Protein AF-A0A8S3RAH0-F1 (afdb_monomer)

Secondary structure (DSSP, 8-state):
---SHHHHHHHH--S-HHHHHHHTT----HHHHHHHHHHHHHHHHHHHHHHSHHHHHHHHHHHHHHHHHHHHHHHHHGGGGSTTHHHH-------PPPPPPPPPP--------S-SS----EEEEEES-SSTTPPEEEEEEEETTEEEEEE---SSPPPHHHHHHH-EEEETTEEEES---PPP---

Foldseek 3Di:
DDDPVLPVCVPQPVDQPCVVCVVQVWFCFPVNVVVSVVVVVVVVVVVVVCPDPVNVVVVVVVVVVVVVVLVVCCVVVDLPRPVCSVVPDPDDDDDDDDDDDDDDDDPPPPPPPPCPDDQDKDKDWQWLDDDPPIDTQKIWIDGNPDIDIDGDQDPDHRPPVSCVRGVWHADPSDIDRNPDPDPDPDD

pLDDT: mean 72.41, std 18.21, range [28.84, 96.88]

Organism: Mytilus edulis (NCBI:txid6550)

Solvent-accessible surface area (backbone atoms only — not comparable to full-atom values): 11848 Å² total; per-residue (Å²): 141,82,81,68,72,79,63,58,54,68,75,81,43,103,51,60,75,54,52,52,28,52,76,64,76,38,58,48,44,73,66,50,49,54,51,49,55,53,49,50,52,52,50,51,52,50,50,58,51,57,69,34,68,68,46,47,48,51,50,51,53,54,51,50,55,48,50,53,52,51,51,53,49,24,68,75,60,36,74,85,59,35,89,66,39,86,77,72,63,88,67,94,73,88,77,82,80,78,82,82,78,83,82,75,84,83,76,81,65,84,70,80,73,83,60,91,67,82,83,70,68,53,68,54,75,41,44,25,46,92,53,97,84,43,45,60,38,30,48,33,40,37,40,95,90,50,74,47,69,48,78,41,90,62,97,65,79,60,37,71,70,30,24,68,51,60,34,44,44,80,56,96,97,40,80,43,67,69,86,69,84,70,83,79,82,79,129

Radius of gyration: 27.36 Å; Cα contacts (8 Å, |Δi|>4): 148; chains: 1; bounding box: 81×41×58 Å

Mean predicted aligned error: 18.35 Å

Nearest PDB structures (foldseek):
  5l80-assembly1_B  TM=9.427E-01  e=1.481E-02  Drosophila melanogaster
  5l80-assembly1_A  TM=9.527E-01  e=2.012E-02  Drosophila melanogaster
  5l7z-assembly1_A-2  TM=9.602E-01  e=2.734E-02  Drosophila melanogaster
  2l33-assembly1_A  TM=4.230E-01  e=1.993E+00  Homo sapiens

Structure (mmCIF, N/CA/C/O backbone):
data_AF-A0A8S3RAH0-F1
#
_entry.id   AF-A0A8S3RAH0-F1
#
loop_
_atom_site.group_PDB
_atom_site.id
_atom_site.type_symbol
_atom_site.label_atom_id
_atom_site.label_alt_id
_atom_site.label_comp_id
_atom_site.label_asym_id
_atom_site.label_entity_id
_atom_site.label_seq_id
_atom_site.pdbx_PDB_ins_code
_atom_site.Cartn_x
_atom_site.Cartn_y
_atom_site.Cartn_z
_atom_site.occupancy
_atom_site.B_iso_or_equiv
_atom_site.auth_seq_id
_atom_site.auth_comp_id
_atom_site.auth_asym_id
_atom_site.auth_atom_id
_atom_site.pdbx_PDB_model_num
ATOM 1 N N . MET A 1 1 ? -9.724 12.505 -1.156 1.00 35.22 1 MET A N 1
ATOM 2 C CA . MET A 1 1 ? -10.131 11.097 -0.955 1.00 35.22 1 MET A CA 1
ATOM 3 C C . MET A 1 1 ? -9.089 10.394 -0.092 1.00 35.22 1 MET A C 1
ATOM 5 O O . MET A 1 1 ? -7.996 10.126 -0.566 1.00 35.22 1 MET A O 1
ATOM 9 N N . GLN A 1 2 ? -9.365 10.219 1.202 1.00 33.53 2 GLN A N 1
ATOM 10 C CA . GLN A 1 2 ? -8.388 9.797 2.215 1.00 33.53 2 GLN A CA 1
ATOM 11 C C . GLN A 1 2 ? -8.519 8.300 2.571 1.00 33.53 2 GLN A C 1
ATOM 13 O O . GLN A 1 2 ? -9.551 7.865 3.063 1.00 33.53 2 GLN A O 1
ATOM 18 N N . PHE A 1 3 ? -7.427 7.551 2.377 1.00 31.59 3 PHE A N 1
ATOM 19 C CA . PHE A 1 3 ? -6.921 6.460 3.234 1.00 31.59 3 PHE A CA 1
ATOM 20 C C . PHE A 1 3 ? -7.861 5.321 3.701 1.00 31.59 3 PHE A C 1
ATOM 22 O O . PHE A 1 3 ? -7.767 4.900 4.856 1.00 31.59 3 PHE A O 1
ATOM 29 N N . ILE A 1 4 ? -8.692 4.736 2.832 1.00 36.66 4 ILE A N 1
ATOM 30 C CA . ILE A 1 4 ? -9.427 3.494 3.176 1.00 36.66 4 ILE A CA 1
ATOM 31 C C . ILE A 1 4 ? -8.525 2.240 3.081 1.00 36.66 4 ILE A C 1
ATOM 33 O O . ILE A 1 4 ? -8.671 1.314 3.879 1.00 36.66 4 ILE A O 1
ATOM 37 N N . ALA A 1 5 ? -7.505 2.242 2.214 1.00 34.19 5 ALA A N 1
ATOM 38 C CA . ALA A 1 5 ? -6.666 1.063 1.954 1.00 34.19 5 ALA A CA 1
ATOM 39 C C . ALA A 1 5 ? -5.865 0.554 3.176 1.00 34.19 5 ALA A C 1
ATOM 41 O O . ALA A 1 5 ? -5.695 -0.649 3.360 1.00 34.19 5 ALA A O 1
ATOM 42 N N . ALA A 1 6 ? -5.421 1.441 4.075 1.00 40.56 6 ALA A N 1
ATOM 43 C CA . ALA A 1 6 ? -4.515 1.063 5.167 1.00 40.56 6 ALA A CA 1
ATOM 44 C C . ALA A 1 6 ? -5.173 0.240 6.296 1.00 40.56 6 ALA A C 1
ATOM 46 O O . ALA A 1 6 ? -4.469 -0.313 7.142 1.00 40.56 6 ALA A O 1
ATOM 47 N N . ARG A 1 7 ? -6.512 0.178 6.363 1.00 35.19 7 ARG A N 1
ATOM 48 C CA . ARG A 1 7 ? -7.215 -0.551 7.433 1.00 35.19 7 ARG A CA 1
ATOM 49 C C . ARG A 1 7 ? -7.432 -2.031 7.105 1.00 35.19 7 ARG A C 1
ATOM 51 O O . ARG A 1 7 ? -7.532 -2.822 8.037 1.00 35.19 7 ARG A O 1
ATOM 58 N N . LEU A 1 8 ? -7.475 -2.398 5.822 1.00 39.25 8 LEU A N 1
ATOM 59 C CA . LEU A 1 8 ? -7.833 -3.751 5.380 1.00 39.25 8 LEU A CA 1
ATOM 60 C C . LEU A 1 8 ? -6.663 -4.743 5.439 1.00 39.25 8 LEU A C 1
ATOM 62 O O . LEU A 1 8 ? -6.874 -5.881 5.844 1.00 39.25 8 LEU A O 1
ATOM 66 N N . ALA A 1 9 ? -5.428 -4.299 5.178 1.00 41.50 9 ALA A N 1
ATOM 67 C CA . ALA A 1 9 ? -4.244 -5.166 5.261 1.00 41.50 9 ALA A CA 1
ATOM 68 C C . ALA A 1 9 ? -4.027 -5.781 6.664 1.00 41.50 9 ALA A C 1
ATOM 70 O O . ALA A 1 9 ? -3.435 -6.841 6.789 1.00 41.50 9 ALA A O 1
ATOM 71 N N . ASN A 1 10 ? -4.551 -5.145 7.721 1.00 45.34 10 ASN A N 1
ATOM 72 C CA . ASN A 1 10 ? -4.354 -5.55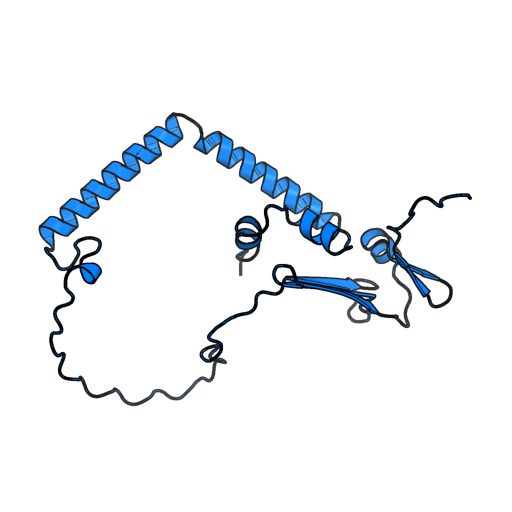9 9.115 1.00 45.34 10 ASN A CA 1
ATOM 73 C C . ASN A 1 10 ? -5.326 -6.640 9.625 1.00 45.34 10 ASN A C 1
ATOM 75 O O . ASN A 1 10 ? -5.164 -7.081 10.760 1.00 45.34 10 ASN A O 1
ATOM 79 N N . ILE A 1 11 ? -6.372 -7.008 8.873 1.00 44.53 11 ILE A N 1
ATOM 80 C CA . ILE A 1 11 ? -7.418 -7.913 9.394 1.00 44.53 11 ILE A CA 1
ATOM 81 C C . ILE A 1 11 ? -7.222 -9.364 8.930 1.00 44.53 11 ILE A C 1
ATOM 83 O O . ILE A 1 11 ? -7.551 -10.261 9.698 1.00 44.53 11 ILE A O 1
ATOM 87 N N . HIS A 1 12 ? -6.655 -9.609 7.743 1.00 42.19 12 HIS A N 1
ATOM 88 C CA . HIS A 1 12 ? -6.550 -10.970 7.184 1.00 42.19 12 HIS A CA 1
ATOM 89 C C . HIS A 1 12 ? -5.127 -11.495 6.976 1.00 42.19 12 HIS A C 1
ATOM 91 O O . HIS A 1 12 ? -4.938 -12.703 6.908 1.00 42.19 12 HIS A O 1
ATOM 97 N N . ILE A 1 13 ? -4.115 -10.629 6.943 1.00 44.59 13 ILE A N 1
ATOM 98 C CA . ILE A 1 13 ? -2.719 -11.044 6.810 1.00 44.59 13 ILE A CA 1
ATOM 99 C C . ILE A 1 13 ? -2.014 -10.487 8.042 1.00 44.59 13 ILE A C 1
ATOM 101 O O . ILE A 1 13 ? -1.986 -9.277 8.244 1.00 44.59 13 ILE A O 1
ATOM 105 N N . GLN A 1 14 ? -1.485 -11.341 8.917 1.00 51.78 14 GLN A N 1
ATOM 106 C CA . GLN A 1 14 ? -0.769 -10.937 10.140 1.00 51.78 14 GLN A CA 1
ATOM 107 C C . GLN A 1 14 ? 0.592 -10.265 9.841 1.00 51.78 14 GLN A C 1
ATOM 109 O O . GLN A 1 14 ? 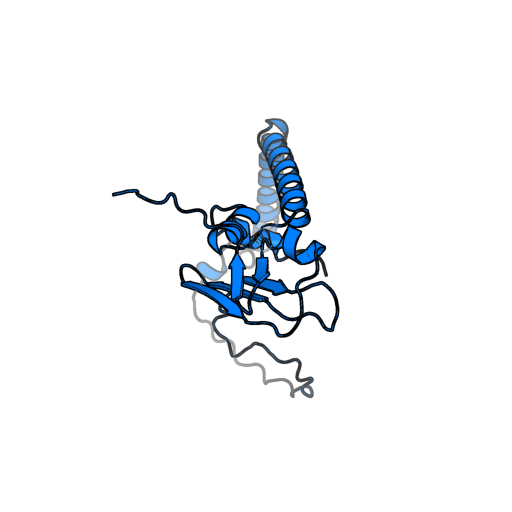1.554 -10.422 10.587 1.00 51.78 14 GLN A O 1
ATOM 114 N N . MET A 1 15 ? 0.699 -9.524 8.738 1.00 49.47 15 MET A N 1
ATOM 115 C CA . MET A 1 15 ? 1.921 -8.915 8.236 1.00 49.47 15 MET A CA 1
ATOM 116 C C . MET A 1 15 ? 1.744 -7.402 8.119 1.00 49.47 15 MET A C 1
ATOM 118 O O . MET A 1 15 ? 0.732 -6.892 7.642 1.00 49.47 15 MET A O 1
ATOM 122 N N . SER A 1 16 ? 2.772 -6.669 8.539 1.00 62.19 16 SER A N 1
ATOM 123 C CA . SER A 1 16 ? 2.909 -5.246 8.227 1.00 62.19 16 SER A CA 1
ATOM 124 C C . SER A 1 16 ? 3.077 -5.063 6.712 1.00 62.19 16 SER A C 1
ATOM 126 O O . SER A 1 16 ? 3.638 -5.935 6.053 1.00 62.19 16 SER A O 1
ATOM 128 N N . TYR A 1 17 ? 2.636 -3.930 6.157 1.00 62.12 17 TYR A N 1
ATOM 129 C CA . TYR A 1 17 ? 2.699 -3.626 4.715 1.00 62.12 17 TYR A CA 1
ATOM 130 C C . TYR A 1 17 ? 4.081 -3.906 4.066 1.00 62.12 17 TYR A C 1
ATOM 132 O O . TYR A 1 17 ? 4.107 -4.539 3.018 1.00 62.12 17 TYR A O 1
ATOM 140 N N . PRO A 1 18 ? 5.240 -3.582 4.688 1.00 65.62 18 PRO A N 1
ATOM 141 C CA . PRO A 1 18 ? 6.557 -3.952 4.154 1.00 65.62 18 PRO A CA 1
ATOM 142 C C . PRO A 1 18 ? 6.788 -5.465 4.039 1.00 65.62 18 PRO A C 1
ATOM 144 O O . PRO A 1 18 ? 7.557 -5.907 3.196 1.00 65.62 18 PRO A O 1
ATOM 147 N N . GLY A 1 19 ? 6.142 -6.261 4.891 1.00 68.62 19 GLY A N 1
ATOM 148 C CA . GLY A 1 19 ? 6.231 -7.717 4.860 1.00 68.62 19 GLY A CA 1
ATOM 149 C C . GLY A 1 19 ? 5.558 -8.332 3.635 1.00 68.62 19 GLY A C 1
ATOM 150 O O . GLY A 1 19 ? 6.033 -9.349 3.137 1.00 68.62 19 GLY A O 1
ATOM 151 N N . VAL A 1 20 ? 4.510 -7.685 3.116 1.00 69.31 20 VAL A N 1
ATOM 152 C CA . VAL A 1 20 ? 3.850 -8.100 1.871 1.00 69.31 20 VAL A CA 1
ATOM 153 C C . VAL A 1 20 ? 4.803 -7.902 0.690 1.00 69.31 20 VAL A C 1
ATOM 155 O O . VAL A 1 20 ? 5.039 -8.855 -0.048 1.00 69.31 20 VAL A O 1
ATOM 158 N N . ASN A 1 21 ? 5.461 -6.740 0.587 1.00 69.06 21 ASN A N 1
ATOM 159 C CA . ASN A 1 21 ? 6.456 -6.474 -0.461 1.00 69.06 21 ASN A CA 1
ATOM 160 C C . ASN A 1 21 ? 7.561 -7.542 -0.476 1.00 69.06 21 ASN A C 1
ATOM 162 O O . ASN A 1 21 ? 7.809 -8.150 -1.516 1.00 69.06 21 ASN A O 1
ATOM 166 N N . VAL A 1 22 ? 8.145 -7.847 0.692 1.00 71.62 22 VAL A N 1
ATOM 167 C CA . VAL A 1 22 ? 9.185 -8.883 0.817 1.00 71.62 22 VAL A CA 1
ATOM 168 C C . VAL A 1 22 ? 8.676 -10.255 0.368 1.00 71.62 22 VAL A C 1
ATOM 170 O O . VAL A 1 22 ? 9.376 -10.935 -0.379 1.00 71.62 22 VAL A O 1
ATOM 173 N N . SER A 1 23 ? 7.460 -10.658 0.762 1.00 70.12 23 SER A N 1
ATOM 174 C CA . SER A 1 23 ? 6.894 -11.944 0.318 1.00 70.12 23 SER A CA 1
ATOM 175 C C . SER A 1 23 ? 6.702 -12.025 -1.196 1.00 70.12 23 SER A C 1
ATOM 177 O O . SER A 1 23 ? 6.880 -13.090 -1.773 1.00 70.12 23 SER A O 1
ATOM 179 N N . THR A 1 24 ? 6.415 -10.897 -1.848 1.00 68.75 24 THR A N 1
ATOM 180 C CA . THR A 1 24 ? 6.246 -10.806 -3.307 1.00 68.75 24 THR A CA 1
ATOM 181 C C . THR A 1 24 ? 7.558 -10.570 -4.067 1.00 68.75 24 THR A C 1
ATOM 183 O O . THR A 1 24 ? 7.536 -10.334 -5.275 1.00 68.75 24 THR A O 1
ATOM 186 N N . GLY A 1 25 ? 8.705 -10.613 -3.375 1.00 67.50 25 GLY A N 1
ATOM 187 C CA . GLY A 1 25 ? 10.023 -10.365 -3.967 1.00 67.50 25 GLY A CA 1
ATOM 188 C C . GLY A 1 25 ? 10.256 -8.908 -4.374 1.00 67.50 25 GLY A C 1
ATOM 189 O O . GLY A 1 25 ? 11.138 -8.640 -5.184 1.00 67.50 25 GLY A O 1
ATOM 190 N N . LEU A 1 26 ? 9.463 -7.985 -3.830 1.00 73.00 26 LEU A N 1
ATOM 191 C CA . LEU A 1 26 ? 9.552 -6.556 -4.085 1.00 73.00 26 LEU A CA 1
ATOM 192 C C . LEU A 1 26 ? 10.298 -5.842 -2.969 1.00 73.00 26 LEU A C 1
ATOM 194 O O . LEU A 1 26 ? 10.226 -6.191 -1.785 1.00 73.00 26 LEU A O 1
ATOM 198 N N . SER A 1 27 ? 10.973 -4.773 -3.363 1.00 74.25 27 SER A N 1
ATOM 199 C CA . SER A 1 27 ? 11.571 -3.831 -2.437 1.00 74.25 27 SER A CA 1
ATOM 200 C C . SER A 1 27 ? 10.460 -3.075 -1.701 1.00 74.25 27 SER A C 1
ATOM 202 O O . SER A 1 27 ? 9.578 -2.495 -2.332 1.00 74.25 27 SER A O 1
ATOM 204 N N . PRO A 1 28 ? 10.461 -3.013 -0.358 1.00 70.00 28 PRO A N 1
ATOM 205 C CA . PRO A 1 28 ? 9.516 -2.157 0.345 1.00 70.00 28 PRO A CA 1
ATOM 206 C C . PRO A 1 28 ? 9.7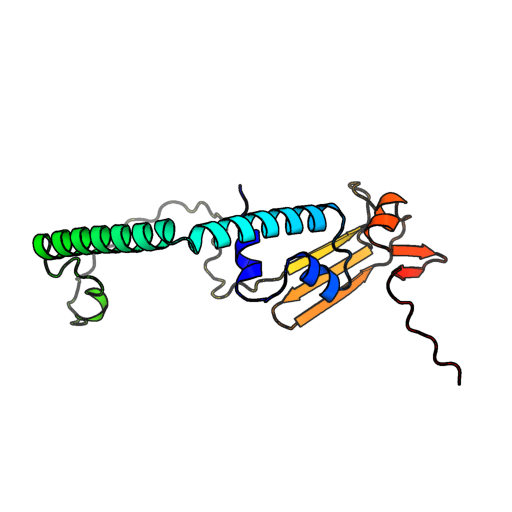22 -0.677 -0.005 1.00 70.00 28 PRO A C 1
ATOM 208 O O . PRO A 1 28 ? 8.782 0.099 0.068 1.00 70.00 28 PRO A O 1
ATOM 211 N N . GLY A 1 29 ? 10.933 -0.254 -0.384 1.00 76.88 29 GLY A N 1
ATOM 212 C CA . GLY A 1 29 ? 11.256 1.153 -0.627 1.00 76.88 29 GLY A CA 1
ATOM 213 C C . GLY A 1 29 ? 11.278 2.023 0.645 1.00 76.88 29 GLY A C 1
ATOM 214 O O . GLY A 1 29 ? 10.659 1.728 1.672 1.00 76.88 29 GLY A O 1
ATOM 215 N N . ILE A 1 30 ? 12.012 3.141 0.595 1.00 80.69 30 ILE A N 1
ATOM 216 C CA . ILE A 1 30 ? 12.271 4.010 1.764 1.00 80.69 30 ILE A CA 1
ATOM 217 C C . ILE A 1 30 ? 10.976 4.622 2.324 1.00 80.69 30 ILE A C 1
ATOM 219 O O . ILE A 1 30 ? 10.766 4.676 3.540 1.00 80.69 30 ILE A O 1
ATOM 223 N N . TYR A 1 31 ? 10.084 5.088 1.446 1.00 79.31 31 TYR A N 1
ATOM 224 C CA . TYR A 1 31 ? 8.854 5.768 1.854 1.00 79.31 31 TYR A CA 1
ATOM 225 C C . TYR A 1 31 ? 7.868 4.828 2.546 1.00 79.31 31 TYR A C 1
ATOM 227 O O . TYR A 1 31 ? 7.285 5.198 3.567 1.00 79.31 31 TYR A O 1
ATOM 235 N N . THR A 1 32 ? 7.728 3.603 2.048 1.00 79.31 32 THR A N 1
ATOM 236 C CA . THR A 1 32 ? 6.865 2.579 2.645 1.00 79.31 32 THR A CA 1
ATOM 237 C C . THR A 1 32 ? 7.371 2.171 4.021 1.00 79.31 32 THR A C 1
ATOM 239 O O . THR A 1 32 ? 6.583 2.108 4.964 1.00 79.31 32 THR A O 1
ATOM 242 N N . GLN A 1 33 ? 8.686 1.977 4.181 1.00 81.06 33 GLN A N 1
ATOM 243 C CA . GLN A 1 33 ? 9.290 1.687 5.486 1.00 81.06 33 GLN A CA 1
ATOM 244 C C . GLN A 1 33 ? 9.040 2.828 6.483 1.00 81.06 33 GLN A C 1
ATOM 246 O O . GLN A 1 33 ? 8.606 2.603 7.618 1.00 81.06 33 GLN A O 1
ATOM 251 N N . LYS A 1 34 ? 9.231 4.082 6.055 1.00 83.94 34 LYS A N 1
ATOM 252 C CA . LYS A 1 34 ? 8.949 5.259 6.888 1.00 83.94 34 LYS A CA 1
ATOM 253 C C . LYS A 1 34 ? 7.467 5.358 7.264 1.00 83.94 34 LYS A C 1
ATOM 255 O O . LYS A 1 34 ? 7.133 5.680 8.402 1.00 83.94 34 LYS A O 1
ATOM 260 N N . LEU A 1 35 ? 6.559 5.065 6.338 1.00 82.69 35 LEU A N 1
ATOM 261 C CA . LEU A 1 35 ? 5.127 5.081 6.623 1.00 82.69 35 LEU A CA 1
ATOM 262 C C . LEU A 1 35 ? 4.733 3.966 7.603 1.00 82.69 35 LEU A C 1
ATOM 264 O O . LEU A 1 35 ? 3.973 4.226 8.539 1.00 82.69 35 LEU A O 1
ATOM 268 N N . ALA A 1 36 ? 5.270 2.758 7.425 1.00 82.12 36 ALA A N 1
ATOM 269 C CA . ALA A 1 36 ? 5.021 1.619 8.304 1.00 82.12 36 ALA A CA 1
ATOM 270 C C . ALA A 1 36 ? 5.467 1.917 9.743 1.00 82.12 36 ALA A C 1
ATOM 272 O O . ALA A 1 36 ? 4.663 1.826 10.670 1.00 82.12 36 ALA A O 1
ATOM 273 N N . THR A 1 37 ? 6.693 2.414 9.925 1.00 85.50 37 THR A N 1
ATOM 274 C CA . THR A 1 37 ? 7.217 2.792 11.251 1.00 85.50 37 THR A CA 1
ATOM 275 C C . THR A 1 37 ? 6.370 3.866 11.943 1.00 85.50 37 THR A C 1
ATOM 277 O O . THR A 1 37 ? 6.082 3.757 13.140 1.00 85.50 37 THR A O 1
ATOM 280 N N . LEU A 1 38 ? 5.898 4.879 11.205 1.00 86.94 38 LEU A N 1
ATOM 281 C CA . LEU A 1 38 ? 4.982 5.894 11.739 1.00 86.94 38 LEU A CA 1
ATOM 282 C C . LEU A 1 38 ? 3.644 5.286 12.181 1.00 86.94 38 LEU A C 1
ATOM 284 O O . LEU A 1 38 ? 3.112 5.649 13.236 1.00 86.94 38 LEU A O 1
ATOM 288 N N . ARG A 1 39 ? 3.093 4.352 11.399 1.00 83.88 39 ARG A N 1
ATOM 289 C CA . ARG A 1 39 ? 1.838 3.664 11.733 1.00 83.88 39 ARG A CA 1
ATOM 290 C C . ARG A 1 39 ? 1.991 2.763 12.952 1.00 83.88 39 ARG A C 1
ATOM 292 O O . ARG A 1 39 ? 1.129 2.822 13.833 1.00 83.88 39 ARG A O 1
ATOM 299 N N . ASP A 1 40 ? 3.100 2.044 13.067 1.00 84.94 40 ASP A N 1
ATOM 300 C CA . ASP A 1 40 ? 3.416 1.211 14.230 1.00 84.94 40 ASP A CA 1
ATOM 301 C C . ASP A 1 40 ? 3.581 2.051 15.495 1.00 84.94 40 ASP A C 1
ATOM 303 O O . ASP A 1 40 ? 3.068 1.707 16.562 1.00 84.94 40 ASP A O 1
ATOM 307 N N . LEU A 1 41 ? 4.229 3.213 15.392 1.00 89.12 41 LEU A N 1
ATOM 308 C CA . LEU A 1 41 ? 4.349 4.151 16.506 1.00 89.12 41 LEU A CA 1
ATOM 309 C C . LEU A 1 41 ? 2.976 4.680 16.956 1.00 89.12 41 LEU A C 1
ATOM 311 O O . LEU A 1 41 ? 2.675 4.687 18.153 1.00 89.12 41 LEU A O 1
ATOM 315 N N . GLN A 1 42 ? 2.095 5.039 16.016 1.00 90.44 42 GLN A N 1
ATOM 316 C CA . GLN A 1 42 ? 0.716 5.438 16.325 1.00 90.44 42 GLN A CA 1
ATOM 317 C C . GLN A 1 42 ? -0.108 4.297 16.936 1.00 90.44 42 GLN A C 1
ATOM 319 O O . GLN A 1 42 ? -0.918 4.532 17.837 1.00 90.44 42 GLN A O 1
ATOM 324 N N . ALA A 1 43 ? 0.049 3.067 16.444 1.00 85.75 43 ALA A N 1
ATOM 325 C CA . ALA A 1 43 ? -0.640 1.893 16.970 1.00 85.75 43 ALA A CA 1
ATOM 326 C C . ALA A 1 43 ? -0.186 1.579 18.402 1.00 85.75 43 ALA A C 1
ATOM 328 O O . ALA A 1 43 ? -1.034 1.418 19.282 1.00 85.75 43 ALA A O 1
ATOM 329 N N . ARG A 1 44 ? 1.128 1.600 18.666 1.00 87.94 44 ARG A N 1
ATOM 330 C CA . ARG A 1 44 ? 1.700 1.444 20.015 1.00 87.94 44 ARG A CA 1
ATOM 331 C C . ARG A 1 44 ? 1.177 2.506 20.976 1.00 87.94 44 ARG A C 1
ATOM 333 O O . ARG A 1 44 ? 0.687 2.154 22.047 1.00 87.94 44 ARG A O 1
ATOM 340 N N . LYS A 1 45 ? 1.179 3.783 20.571 1.00 93.06 45 LYS A N 1
ATOM 341 C CA . LYS A 1 45 ? 0.628 4.882 21.383 1.00 93.06 45 LYS A CA 1
ATOM 342 C C . LYS A 1 45 ? -0.851 4.656 21.711 1.00 93.06 45 LYS A C 1
ATOM 344 O O . LYS A 1 45 ? -1.251 4.773 22.867 1.00 93.06 45 LYS A O 1
ATOM 349 N N . ARG A 1 46 ? -1.666 4.282 20.717 1.00 88.44 46 ARG A N 1
ATOM 350 C CA . ARG A 1 46 ? -3.095 3.981 20.920 1.00 88.44 46 ARG A CA 1
ATOM 351 C C . ARG A 1 46 ? -3.310 2.790 21.853 1.00 88.44 46 ARG A C 1
ATOM 353 O O . ARG A 1 46 ? -4.164 2.874 22.731 1.00 88.44 46 ARG A O 1
ATOM 360 N N . ARG A 1 47 ? -2.529 1.715 21.699 1.00 88.56 47 ARG A N 1
ATOM 361 C CA . ARG A 1 47 ? -2.598 0.527 22.563 1.00 88.56 47 ARG A CA 1
ATOM 362 C C . ARG A 1 47 ? -2.253 0.882 24.009 1.00 88.56 47 ARG A C 1
ATOM 364 O O . ARG A 1 47 ? -3.041 0.560 24.890 1.00 88.56 47 ARG A O 1
ATOM 371 N N . ALA A 1 48 ? -1.157 1.611 24.231 1.00 92.12 48 ALA A N 1
ATOM 372 C CA . ALA A 1 48 ? -0.735 2.049 25.561 1.00 92.12 48 ALA A CA 1
ATOM 373 C C . ALA A 1 48 ? -1.820 2.878 26.268 1.00 92.12 48 ALA A C 1
ATOM 375 O O . ALA A 1 48 ? -2.155 2.613 27.422 1.00 92.12 48 ALA A O 1
ATOM 376 N N . VAL A 1 49 ? -2.439 3.828 25.556 1.00 90.56 49 VAL A N 1
ATOM 377 C CA . VAL A 1 49 ? -3.556 4.623 26.092 1.00 90.56 49 VAL A CA 1
ATOM 378 C C . VAL A 1 49 ? -4.770 3.741 26.392 1.00 90.56 49 VAL A C 1
ATOM 380 O O . VAL A 1 49 ? -5.343 3.841 27.476 1.00 90.56 49 VAL A O 1
ATOM 383 N N . ALA A 1 50 ? -5.150 2.847 25.475 1.00 89.94 50 ALA A N 1
ATOM 384 C CA . ALA A 1 50 ? -6.317 1.977 25.630 1.00 89.94 50 ALA A CA 1
ATOM 385 C C . ALA A 1 50 ? -6.189 0.983 26.799 1.00 89.94 50 ALA A C 1
ATOM 387 O O . ALA A 1 50 ? -7.201 0.585 27.378 1.00 89.94 50 ALA A O 1
ATOM 388 N N . THR A 1 51 ? -4.965 0.593 27.168 1.00 88.88 51 THR A N 1
ATOM 389 C CA . THR A 1 51 ? -4.712 -0.305 28.304 1.00 88.88 51 THR A CA 1
ATOM 390 C C . THR A 1 51 ? -4.786 0.382 29.667 1.00 88.88 51 THR A C 1
ATOM 392 O O . THR A 1 51 ? -4.901 -0.315 30.676 1.00 88.88 51 THR A O 1
ATOM 395 N N . THR A 1 52 ? -4.765 1.719 29.722 1.00 94.19 52 THR A N 1
ATOM 396 C CA . THR A 1 52 ? -4.824 2.460 30.993 1.00 94.19 52 THR A CA 1
ATOM 397 C C . THR A 1 52 ? -6.147 2.243 31.734 1.00 94.19 52 THR A C 1
ATOM 399 O O . THR A 1 52 ? -7.213 2.098 31.128 1.00 94.19 52 THR A O 1
ATOM 402 N N . LYS A 1 53 ? -6.101 2.281 33.074 1.00 95.94 53 LYS A N 1
ATOM 403 C CA . LYS A 1 53 ? -7.298 2.188 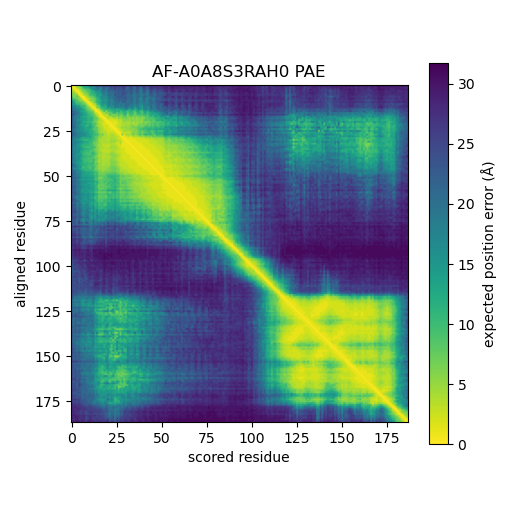33.929 1.00 95.94 53 LYS A CA 1
ATOM 404 C C . LYS A 1 53 ? -8.323 3.270 33.577 1.00 95.94 53 LYS A C 1
ATOM 406 O O . LYS A 1 53 ? -9.500 2.957 33.436 1.00 95.94 53 LYS A O 1
ATOM 411 N N . ALA A 1 54 ? -7.879 4.509 33.358 1.00 95.19 54 ALA A N 1
ATOM 412 C CA . ALA A 1 54 ? -8.748 5.625 32.984 1.00 95.19 54 ALA A CA 1
ATOM 413 C C . ALA A 1 54 ? -9.491 5.374 31.659 1.00 95.19 54 ALA A C 1
ATOM 415 O O . ALA A 1 54 ? -10.704 5.572 31.588 1.00 95.19 54 ALA A O 1
ATOM 416 N N . ALA A 1 55 ? -8.801 4.872 30.626 1.00 93.75 55 ALA A N 1
ATOM 417 C CA . ALA A 1 55 ? -9.438 4.530 29.354 1.00 93.75 55 ALA A CA 1
ATOM 418 C C . ALA A 1 55 ? -10.447 3.378 29.499 1.00 93.75 55 ALA A C 1
ATOM 420 O O . ALA A 1 55 ? -11.540 3.445 28.929 1.00 93.75 55 ALA A O 1
ATOM 421 N N . LYS A 1 56 ? -10.121 2.349 30.295 1.00 94.75 56 LYS A N 1
ATOM 422 C CA . LYS A 1 56 ? -11.037 1.234 30.588 1.00 94.75 56 LYS A CA 1
ATOM 423 C C . LYS A 1 56 ? -12.280 1.698 31.350 1.00 94.75 56 LYS A C 1
ATOM 425 O O . LYS A 1 56 ? -13.389 1.356 30.948 1.00 94.75 56 LYS A O 1
ATOM 430 N N . LEU A 1 57 ? -12.113 2.515 32.390 1.00 96.56 57 LEU A N 1
ATOM 431 C CA . LEU A 1 57 ? -13.224 3.083 33.159 1.00 96.56 57 LEU A CA 1
ATOM 432 C C . LEU A 1 57 ? -14.120 3.947 32.274 1.00 96.56 57 LEU A C 1
ATOM 434 O O . LEU A 1 57 ? -15.321 3.711 32.215 1.00 96.56 57 LEU A O 1
ATOM 438 N N . ARG A 1 58 ? -13.533 4.861 31.490 1.00 95.44 58 ARG A N 1
ATOM 439 C CA . ARG A 1 58 ? -14.283 5.684 30.533 1.00 95.44 58 ARG A CA 1
ATOM 440 C C . ARG A 1 58 ? -15.082 4.824 29.555 1.00 95.44 58 ARG A C 1
ATOM 442 O O . ARG A 1 58 ? -16.236 5.136 29.278 1.00 95.44 58 ARG A O 1
ATOM 449 N N . ARG A 1 59 ? -14.503 3.730 29.047 1.00 94.06 59 ARG A N 1
ATOM 450 C CA . ARG A 1 59 ? -15.209 2.782 28.171 1.00 94.06 59 ARG A CA 1
ATOM 451 C C . ARG A 1 59 ? -16.410 2.143 28.874 1.00 94.06 59 ARG A C 1
ATOM 453 O O . ARG A 1 59 ? -17.464 2.042 28.254 1.00 94.06 59 ARG A O 1
ATOM 460 N N . ILE A 1 60 ? -16.264 1.724 30.131 1.00 95.12 60 ILE A N 1
ATOM 461 C CA . ILE A 1 60 ? -17.357 1.142 30.926 1.00 95.12 60 ILE A CA 1
ATOM 462 C C . ILE A 1 60 ? -18.465 2.178 31.145 1.00 95.12 60 ILE A C 1
ATOM 464 O O . ILE A 1 60 ? -19.622 1.888 30.852 1.00 95.12 60 ILE A O 1
ATOM 468 N N . THR A 1 61 ? -18.117 3.402 31.554 1.00 96.88 61 THR A N 1
ATOM 469 C CA . THR A 1 61 ? -19.077 4.502 31.744 1.00 96.88 61 THR A CA 1
ATOM 470 C C . THR A 1 61 ? -19.835 4.819 30.458 1.00 96.88 61 THR A C 1
ATOM 472 O O . THR A 1 61 ? -21.059 4.885 30.461 1.00 96.88 61 THR A O 1
ATOM 475 N N . LEU A 1 62 ? -19.130 4.955 29.330 1.00 95.50 62 LEU A N 1
ATOM 476 C CA . LEU A 1 62 ? -19.760 5.214 28.033 1.00 95.50 62 LEU A CA 1
ATOM 477 C C . LEU A 1 62 ? -20.674 4.063 27.596 1.00 95.50 62 LEU A C 1
ATOM 479 O O . LEU A 1 62 ? -21.742 4.318 27.043 1.00 95.50 62 LEU A O 1
ATOM 483 N N . LYS A 1 63 ? -20.283 2.809 27.860 1.00 94.94 63 LYS A N 1
ATOM 484 C CA . LYS A 1 63 ? -21.123 1.638 27.578 1.00 94.94 63 LYS A CA 1
ATOM 485 C C . LYS A 1 63 ? -22.394 1.657 28.431 1.00 94.94 63 LYS A C 1
ATOM 487 O O . LYS A 1 63 ? -23.468 1.442 27.883 1.00 94.94 63 LYS A O 1
ATOM 492 N N . SER A 1 64 ? -22.274 1.968 29.721 1.00 94.19 64 SER A N 1
ATOM 493 C CA . SER A 1 64 ? -23.415 2.111 30.634 1.00 94.19 64 SER A CA 1
ATOM 494 C C . SER A 1 64 ? -24.383 3.196 30.154 1.00 94.19 64 SER A C 1
ATOM 496 O O . SER A 1 64 ? -25.558 2.922 29.932 1.00 94.19 64 SER A O 1
ATOM 498 N N . ASN A 1 65 ? -23.867 4.395 29.863 1.00 94.00 65 ASN A N 1
ATOM 499 C CA . ASN A 1 65 ? -24.672 5.522 29.385 1.00 94.00 65 ASN A CA 1
ATOM 500 C C . ASN A 1 65 ? -25.375 5.212 28.060 1.00 94.00 65 ASN A C 1
ATOM 502 O O . ASN A 1 65 ? -26.525 5.596 27.864 1.00 94.00 65 ASN A O 1
ATOM 506 N N . ARG A 1 66 ? -24.691 4.526 27.136 1.00 92.00 66 ARG A N 1
ATOM 507 C CA . ARG A 1 66 ? -25.299 4.101 25.873 1.00 92.00 66 ARG A CA 1
ATOM 508 C C . ARG A 1 66 ? -26.438 3.120 26.126 1.00 92.00 66 ARG A C 1
ATOM 510 O O . ARG A 1 66 ? -27.523 3.342 25.613 1.00 92.00 66 ARG A O 1
ATOM 517 N N . ASN A 1 67 ? -26.205 2.092 26.939 1.00 88.94 67 ASN A N 1
ATOM 518 C CA . ASN A 1 67 ? -27.220 1.090 27.257 1.00 88.94 67 ASN A CA 1
ATOM 519 C C . ASN A 1 67 ? -28.444 1.712 27.947 1.00 88.94 67 ASN A C 1
ATOM 521 O O . ASN A 1 67 ? -29.568 1.359 27.613 1.00 88.94 67 ASN A O 1
ATOM 525 N N . GLN A 1 68 ? -28.237 2.670 28.854 1.00 87.81 68 GLN A N 1
ATOM 526 C CA . GLN A 1 68 ? -29.328 3.384 29.517 1.00 87.81 68 GLN A CA 1
ATOM 527 C C . GLN A 1 68 ? -30.159 4.206 28.523 1.00 87.81 68 GLN A C 1
ATOM 529 O O . GLN A 1 68 ? -31.384 4.153 28.560 1.00 87.81 68 GLN A O 1
ATOM 534 N N . LYS A 1 69 ? -29.503 4.934 27.608 1.00 86.81 69 LYS A N 1
ATOM 535 C CA . LYS A 1 69 ? -30.192 5.685 26.546 1.00 86.81 69 LYS A CA 1
ATOM 536 C C . LYS A 1 69 ? -30.979 4.763 25.622 1.00 86.81 69 LYS A C 1
ATOM 538 O O . LYS A 1 69 ? -32.137 5.045 25.350 1.00 86.81 69 LYS A O 1
ATOM 543 N N . THR A 1 70 ? -30.363 3.668 25.176 1.00 83.38 70 THR A N 1
ATOM 544 C CA . THR A 1 70 ? -31.026 2.672 24.329 1.00 83.38 70 THR A CA 1
ATOM 545 C C . THR A 1 70 ? -32.247 2.087 25.035 1.00 83.38 70 THR A C 1
ATOM 547 O O . THR A 1 70 ? -33.328 2.144 24.471 1.00 83.38 70 THR A O 1
ATOM 550 N N . SER A 1 71 ? -32.120 1.646 26.290 1.00 81.75 71 SER A N 1
ATOM 551 C CA . SER A 1 71 ? -33.249 1.106 27.059 1.00 81.75 71 SER A CA 1
ATOM 552 C C . SER A 1 71 ? -34.381 2.120 27.244 1.00 81.75 71 SER A C 1
ATOM 554 O O . SER A 1 71 ? -35.544 1.758 27.118 1.00 81.75 71 SER A O 1
ATOM 556 N N . ALA A 1 72 ? -34.067 3.392 27.506 1.00 80.94 72 ALA A N 1
ATOM 557 C CA . ALA A 1 72 ? -35.087 4.429 27.646 1.00 80.94 72 ALA A CA 1
ATOM 558 C C . ALA A 1 72 ? -35.838 4.699 26.328 1.00 80.94 72 ALA A C 1
ATOM 560 O O . ALA A 1 72 ? -37.058 4.853 26.349 1.00 80.94 72 ALA A O 1
ATOM 561 N N . CYS A 1 73 ? -35.131 4.729 25.191 1.00 79.50 73 CYS A N 1
ATOM 562 C CA . CYS A 1 73 ? -35.758 4.825 23.869 1.00 79.50 73 CYS A CA 1
ATOM 563 C C . CYS A 1 73 ? -36.618 3.591 23.566 1.00 79.50 73 CYS A C 1
ATOM 565 O O . CYS A 1 73 ? -37.773 3.753 23.194 1.00 79.50 73 CYS A O 1
ATOM 567 N N . GLU A 1 74 ? -36.107 2.380 23.814 1.00 81.81 74 GLU A N 1
ATOM 568 C CA . GLU A 1 74 ? -36.844 1.124 23.606 1.00 81.81 74 GLU A CA 1
ATOM 569 C C . GLU A 1 74 ? -38.126 1.055 24.452 1.00 81.81 74 GLU A C 1
ATOM 571 O O . GLU A 1 74 ? -39.175 0.670 23.947 1.00 81.81 74 GLU A O 1
ATOM 576 N N . ILE A 1 75 ? -38.080 1.472 25.723 1.00 77.75 75 ILE A N 1
ATOM 577 C CA . ILE A 1 75 ? -39.269 1.520 26.593 1.00 77.75 75 ILE A CA 1
ATOM 578 C C . ILE A 1 75 ? -40.288 2.539 26.072 1.00 77.75 75 ILE A C 1
ATOM 580 O O . ILE A 1 75 ? -41.484 2.263 26.068 1.00 77.75 75 ILE A O 1
ATOM 584 N N . ARG A 1 76 ? -39.824 3.721 25.648 1.00 78.12 76 ARG A N 1
ATOM 585 C CA . ARG A 1 76 ? -40.698 4.790 25.150 1.00 78.12 76 ARG A CA 1
ATOM 586 C C . ARG A 1 76 ? -41.358 4.427 23.821 1.00 78.12 76 ARG A C 1
ATOM 588 O O . ARG A 1 76 ? -42.498 4.811 23.591 1.00 78.12 76 ARG A O 1
ATOM 595 N N . GLU A 1 77 ? -40.622 3.762 22.940 1.00 78.62 77 GLU A N 1
ATOM 596 C CA . GLU A 1 77 ? -41.018 3.538 21.547 1.00 78.62 77 GLU A CA 1
ATOM 597 C C . GLU A 1 77 ? -41.617 2.136 21.316 1.00 78.62 77 GLU A C 1
ATOM 599 O O . GLU A 1 77 ? -42.225 1.895 20.275 1.00 78.62 77 GLU A O 1
ATOM 604 N N . GLY A 1 78 ? -41.511 1.227 22.293 1.00 70.06 78 GLY A N 1
ATOM 605 C CA . GLY A 1 78 ? -42.116 -0.103 22.252 1.00 70.06 78 GLY A CA 1
ATOM 606 C C . GLY A 1 78 ? -41.355 -1.109 21.378 1.00 70.06 78 GLY A C 1
ATOM 607 O O . GLY A 1 78 ? -40.159 -0.972 21.112 1.00 70.06 78 GLY A O 1
ATOM 608 N N . THR A 1 79 ? -42.046 -2.163 20.933 1.00 64.12 79 THR A N 1
ATOM 609 C CA . THR A 1 79 ? -41.470 -3.272 20.144 1.00 64.12 79 THR A CA 1
ATOM 610 C C . THR A 1 79 ? -40.835 -2.837 18.819 1.00 64.12 79 THR A C 1
ATOM 612 O O . THR A 1 79 ? -39.957 -3.540 18.329 1.00 64.12 79 THR A O 1
ATOM 615 N N . THR A 1 80 ? -41.183 -1.659 18.292 1.00 62.25 80 THR A N 1
ATOM 616 C CA . THR A 1 80 ? -40.667 -1.094 17.033 1.00 62.25 80 THR A CA 1
ATOM 617 C C . THR A 1 80 ? -39.145 -0.891 17.013 1.00 62.25 80 THR A C 1
ATOM 619 O O . THR A 1 80 ? -38.531 -1.023 15.958 1.00 62.25 80 THR A O 1
ATOM 622 N N . TYR A 1 81 ? -38.511 -0.601 18.158 1.00 59.44 81 TYR A N 1
ATOM 623 C CA . TYR A 1 81 ? -37.067 -0.297 18.224 1.00 59.44 81 TYR A CA 1
ATOM 624 C C . TYR A 1 81 ? -36.285 -1.160 19.206 1.00 59.44 81 TYR A C 1
ATOM 626 O O . TYR A 1 81 ? -35.107 -0.893 19.463 1.00 59.44 81 TYR A O 1
ATOM 634 N N . LYS A 1 82 ? -36.906 -2.217 19.736 1.00 63.72 82 LYS A N 1
ATOM 635 C CA . LYS A 1 82 ? -36.194 -3.197 20.551 1.00 63.72 82 LYS A CA 1
ATOM 636 C C . LYS A 1 82 ? -35.021 -3.752 19.740 1.00 63.72 82 LYS A C 1
ATOM 638 O O . LYS A 1 82 ? -35.183 -4.210 18.609 1.00 63.72 82 LYS A O 1
ATOM 643 N N . SER A 1 83 ? -33.822 -3.701 20.304 1.00 62.12 83 SER A N 1
ATOM 644 C CA . SER A 1 83 ? -32.640 -4.294 19.686 1.00 62.12 83 SER A CA 1
ATOM 645 C C . SER A 1 83 ? -32.905 -5.770 19.349 1.00 62.12 83 SER A C 1
ATOM 647 O O . SER A 1 83 ? -33.349 -6.546 20.193 1.00 62.12 83 SER A O 1
ATOM 649 N N . ASN A 1 84 ? -32.667 -6.137 18.085 1.00 62.16 84 ASN A N 1
ATOM 650 C CA . ASN A 1 84 ? -32.997 -7.436 17.480 1.00 62.16 84 ASN A CA 1
ATOM 651 C C . ASN A 1 84 ? -34.502 -7.744 17.284 1.00 62.16 84 ASN A C 1
ATOM 653 O O . ASN A 1 84 ? -34.831 -8.903 17.052 1.00 62.16 84 ASN A O 1
ATOM 657 N N . ALA A 1 85 ? -35.413 -6.760 17.309 1.00 60.19 85 ALA A N 1
ATOM 658 C CA . ALA A 1 85 ? -36.846 -6.979 17.039 1.00 60.19 85 ALA A CA 1
ATOM 659 C C . ALA A 1 85 ? -37.109 -7.683 15.693 1.00 60.19 85 ALA A C 1
ATOM 661 O O . ALA A 1 85 ? -37.901 -8.618 15.627 1.00 60.19 85 ALA A O 1
ATOM 662 N N . ALA A 1 86 ? -36.358 -7.316 14.648 1.00 58.34 86 ALA A N 1
ATOM 663 C CA . ALA A 1 86 ? -36.466 -7.915 13.315 1.00 58.34 86 ALA A CA 1
ATOM 664 C C . ALA A 1 86 ? -36.058 -9.403 13.245 1.00 58.34 86 ALA A C 1
ATOM 666 O O . ALA A 1 86 ? -36.330 -10.054 12.244 1.00 58.34 86 ALA A O 1
ATOM 667 N N . LEU A 1 87 ? -35.400 -9.951 14.278 1.00 57.25 87 LEU A N 1
ATOM 668 C CA . LEU A 1 87 ? -35.071 -11.381 14.354 1.00 57.25 87 LEU A CA 1
ATOM 669 C C . LEU A 1 87 ? -36.121 -12.208 15.112 1.00 57.25 87 LEU A C 1
ATOM 671 O O . LEU A 1 87 ? -36.059 -13.433 15.056 1.00 57.25 87 LEU A O 1
ATOM 675 N N . CYS A 1 88 ? -37.033 -11.574 15.856 1.00 52.81 88 CYS A N 1
ATOM 676 C CA . CYS A 1 88 ? -37.951 -12.278 16.757 1.00 52.81 88 CYS A CA 1
ATOM 677 C C . CYS A 1 88 ? -39.386 -12.394 16.227 1.00 52.81 88 CYS A C 1
ATOM 679 O O . CYS A 1 88 ? -40.076 -13.320 16.641 1.00 52.81 88 CYS A O 1
ATOM 681 N N . ASP A 1 89 ? -39.807 -11.533 15.298 1.00 55.22 89 ASP A N 1
ATOM 682 C CA . ASP A 1 89 ? -41.174 -11.520 14.765 1.00 55.22 89 ASP A CA 1
ATOM 683 C C . ASP A 1 89 ? -41.186 -11.770 13.248 1.00 55.22 89 ASP A C 1
ATOM 685 O O . ASP A 1 89 ? -41.520 -10.901 12.450 1.00 55.22 89 ASP A O 1
ATOM 689 N N . LEU A 1 90 ? -40.834 -12.993 12.837 1.00 51.09 90 LEU A N 1
ATOM 690 C CA . LEU A 1 90 ? -41.272 -13.525 11.544 1.00 51.09 90 LEU A CA 1
ATOM 691 C C . LEU A 1 90 ? -42.699 -14.058 11.713 1.00 51.09 90 LEU A C 1
ATOM 693 O O . LEU A 1 90 ? -42.924 -15.260 11.845 1.00 51.09 90 LEU A O 1
ATOM 697 N N . LYS A 1 91 ? -43.670 -13.148 11.757 1.00 51.53 91 LYS A N 1
ATOM 698 C CA . LYS A 1 91 ? -45.008 -13.460 11.262 1.00 51.53 91 LYS A CA 1
ATOM 699 C C . LYS A 1 91 ? -45.170 -12.696 9.964 1.00 51.53 91 LYS A C 1
ATOM 701 O O . LYS A 1 91 ? -45.089 -11.472 9.953 1.00 51.53 91 LYS A O 1
ATOM 706 N N . GLU A 1 92 ? -45.288 -13.462 8.889 1.00 56.19 92 GLU A N 1
ATOM 707 C CA . GLU A 1 92 ? -45.656 -12.990 7.562 1.00 56.19 92 GLU A CA 1
ATOM 708 C C . GLU A 1 92 ? -46.956 -12.192 7.684 1.00 56.19 92 GLU A C 1
ATOM 710 O O . GLU A 1 92 ? -48.000 -12.756 7.998 1.00 56.19 92 GLU A O 1
ATOM 715 N N . GLU A 1 93 ? -46.887 -10.882 7.482 1.00 49.19 93 GLU A N 1
ATOM 716 C CA . GLU A 1 93 ? -48.069 -10.054 7.272 1.00 49.19 93 GLU A CA 1
ATOM 717 C C . GLU A 1 93 ? -47.903 -9.344 5.928 1.00 49.19 93 GLU A C 1
ATOM 719 O O . GLU A 1 93 ? -46.893 -8.694 5.643 1.00 49.19 93 GLU A O 1
ATOM 724 N N . ASP A 1 94 ? -48.914 -9.576 5.102 1.00 54.09 94 ASP A N 1
ATOM 725 C CA . ASP A 1 94 ? -49.052 -9.272 3.687 1.00 54.09 94 ASP A CA 1
ATOM 726 C C . ASP A 1 94 ? -49.165 -7.755 3.454 1.00 54.09 94 ASP A C 1
ATOM 728 O O . ASP A 1 94 ? -50.203 -7.124 3.685 1.00 54.09 94 ASP A O 1
ATOM 732 N N . ILE A 1 95 ? -48.064 -7.137 3.020 1.00 50.47 95 ILE A N 1
ATOM 733 C CA . ILE A 1 95 ? -48.042 -5.738 2.584 1.00 50.47 95 ILE A CA 1
ATOM 734 C C . ILE A 1 95 ? -48.489 -5.677 1.126 1.00 50.47 95 ILE A C 1
ATOM 736 O O . ILE A 1 95 ? -47.686 -5.787 0.203 1.00 50.47 95 ILE A O 1
ATOM 740 N N . ASN A 1 96 ? -49.793 -5.464 0.952 1.00 55.12 96 ASN A N 1
ATOM 741 C CA . ASN A 1 96 ? -50.412 -5.114 -0.323 1.00 55.12 96 ASN A CA 1
ATOM 742 C C . ASN A 1 96 ? -49.619 -3.986 -1.019 1.00 55.12 96 ASN A C 1
ATOM 744 O O . ASN A 1 96 ? -49.395 -2.915 -0.446 1.00 55.12 96 ASN A O 1
ATOM 748 N N . GLU A 1 97 ? -49.177 -4.272 -2.245 1.00 61.44 97 GLU A N 1
ATOM 749 C CA . GLU A 1 97 ? -48.186 -3.516 -3.017 1.00 61.44 97 GLU A CA 1
ATOM 750 C C . GLU A 1 97 ? -48.582 -2.061 -3.309 1.00 61.44 97 GLU A C 1
ATOM 752 O O . GLU A 1 97 ? -49.684 -1.756 -3.770 1.00 61.44 97 GLU A O 1
ATOM 757 N N . ILE A 1 98 ? -47.618 -1.151 -3.137 1.00 56.31 98 ILE A N 1
ATOM 758 C CA . ILE A 1 98 ? -47.684 0.211 -3.680 1.00 56.31 98 ILE A CA 1
ATOM 759 C C . ILE A 1 98 ? -47.215 0.157 -5.146 1.00 56.31 98 ILE A C 1
ATOM 761 O O . ILE A 1 98 ? -46.136 -0.384 -5.402 1.00 56.31 98 ILE A O 1
ATOM 765 N N . PRO A 1 99 ? -47.956 0.734 -6.113 1.00 59.53 99 PRO A N 1
ATOM 766 C CA . PRO A 1 99 ? -47.556 0.716 -7.516 1.00 59.53 99 PRO A CA 1
ATOM 767 C C . PRO A 1 99 ? -46.246 1.489 -7.746 1.00 59.53 99 PRO A C 1
ATOM 769 O O . PRO A 1 99 ? -46.014 2.526 -7.112 1.00 59.53 99 PRO A O 1
ATOM 772 N N . PRO A 1 100 ? -45.385 1.013 -8.662 1.00 67.75 100 PRO A N 1
ATOM 773 C CA . PRO A 1 100 ? -44.037 1.537 -8.804 1.00 67.75 100 PRO A CA 1
ATOM 774 C C . PRO A 1 100 ? -44.037 2.957 -9.400 1.00 67.75 100 PRO A C 1
ATOM 776 O O . PRO A 1 100 ? -44.757 3.227 -10.367 1.00 67.75 100 PRO A O 1
ATOM 779 N N . PRO A 1 101 ? -43.216 3.882 -8.869 1.00 64.31 101 PRO A N 1
ATOM 780 C CA . PRO A 1 101 ? -43.021 5.195 -9.472 1.00 64.31 101 PRO A CA 1
ATOM 781 C C . PRO A 1 101 ? -42.289 5.080 -10.819 1.00 64.31 101 PRO A C 1
ATOM 783 O O . PRO A 1 101 ? -41.359 4.291 -10.975 1.00 64.31 101 PRO A O 1
ATOM 786 N N . SER A 1 102 ? -42.689 5.909 -11.788 1.00 58.09 102 SER A N 1
ATOM 787 C CA . SER A 1 102 ? -42.098 5.974 -13.132 1.00 58.09 102 SER A CA 1
ATOM 788 C C . SER A 1 102 ? -40.584 6.235 -13.101 1.00 58.09 102 SER A C 1
ATOM 790 O O . SER A 1 102 ? -40.118 7.124 -12.381 1.00 58.09 102 SER A O 1
ATOM 792 N N . SER A 1 103 ? -39.830 5.488 -13.913 1.00 62.12 103 SER A N 1
ATOM 793 C CA . SER A 1 103 ? -38.363 5.475 -13.952 1.00 62.12 103 SER A CA 1
ATOM 794 C C . SER A 1 103 ? -37.752 6.838 -14.302 1.00 62.12 103 SER A C 1
ATOM 796 O O . SER A 1 103 ? -38.078 7.438 -15.328 1.00 62.12 103 SER A O 1
ATOM 798 N N . LYS A 1 104 ? -36.815 7.311 -13.469 1.00 56.22 104 LYS A N 1
ATOM 799 C CA . LYS A 1 104 ? -35.915 8.428 -13.808 1.00 56.22 104 LYS A CA 1
ATOM 800 C C . LYS A 1 104 ? -35.001 8.036 -14.983 1.00 56.22 104 LYS A C 1
ATOM 802 O O . LYS A 1 104 ? -34.618 6.872 -15.056 1.00 56.22 104 LYS A O 1
ATOM 807 N N . PRO A 1 105 ? -34.603 8.982 -15.857 1.00 54.12 105 PRO A N 1
ATOM 808 C CA . PRO A 1 105 ? -33.641 8.706 -16.922 1.00 54.12 105 PRO A CA 1
ATOM 809 C C . PRO A 1 105 ? -32.285 8.267 -16.347 1.00 54.12 105 PRO A C 1
ATOM 811 O O . PRO A 1 105 ? -31.776 8.873 -15.398 1.00 54.12 105 PRO A O 1
ATOM 814 N N . GLU A 1 106 ? -31.722 7.208 -16.931 1.00 58.38 106 GLU A N 1
ATOM 815 C CA . GLU A 1 106 ? -30.480 6.562 -16.506 1.00 58.38 106 GLU A CA 1
ATOM 816 C C . GLU A 1 106 ? -29.265 7.460 -16.773 1.00 58.38 106 GLU A C 1
ATOM 818 O O . GLU A 1 106 ? -28.796 7.615 -17.900 1.00 58.38 106 GLU A O 1
ATOM 823 N N . ASN A 1 107 ? -28.704 8.033 -15.709 1.00 56.00 107 ASN A N 1
ATOM 824 C CA . ASN A 1 107 ? -27.282 8.345 -15.707 1.00 56.00 107 ASN A CA 1
ATOM 825 C C . ASN A 1 107 ? -26.564 7.023 -15.448 1.00 56.00 107 ASN A C 1
ATOM 827 O O . ASN A 1 107 ? -26.475 6.616 -14.291 1.00 56.00 107 ASN A O 1
ATOM 831 N N . ASN A 1 108 ? -26.065 6.366 -16.495 1.00 56.03 108 ASN A N 1
ATOM 832 C CA . ASN A 1 108 ? -25.227 5.175 -16.360 1.00 56.03 108 ASN A CA 1
ATOM 833 C C . ASN A 1 108 ? -23.864 5.553 -15.756 1.00 56.03 108 ASN A C 1
ATOM 835 O O . ASN A 1 108 ? -22.824 5.527 -16.413 1.00 56.03 108 ASN A O 1
ATOM 839 N N . ALA A 1 109 ? -23.860 5.909 -14.470 1.00 57.56 109 ALA A N 1
ATOM 840 C CA . ALA A 1 109 ? -22.763 5.514 -13.612 1.00 57.56 109 ALA A CA 1
ATOM 841 C C . ALA A 1 109 ? -22.693 3.992 -13.736 1.00 57.56 109 ALA A C 1
ATOM 843 O O . ALA A 1 109 ? -23.714 3.332 -13.590 1.00 57.56 109 ALA A O 1
ATOM 844 N N . MET A 1 110 ? -21.527 3.458 -14.096 1.00 47.84 110 MET A N 1
ATOM 845 C CA . MET A 1 110 ? -21.291 2.020 -14.184 1.00 47.84 110 MET A CA 1
ATOM 846 C C . MET A 1 110 ? -21.651 1.401 -12.828 1.00 47.84 110 MET A C 1
ATOM 848 O O . MET A 1 110 ? -20.863 1.445 -11.883 1.00 47.84 110 MET A O 1
ATOM 852 N N . CYS A 1 111 ? -22.888 0.924 -12.719 1.00 44.12 111 CYS A N 1
ATOM 853 C CA . CYS A 1 111 ? -23.397 0.258 -11.546 1.00 44.12 111 CYS A CA 1
ATOM 854 C C . CYS A 1 111 ? -22.700 -1.090 -11.499 1.00 44.12 111 CYS A C 1
ATOM 856 O O . CYS A 1 111 ? -22.908 -1.971 -12.328 1.00 44.12 111 CYS A O 1
ATOM 858 N N . LEU A 1 112 ? -21.799 -1.195 -10.533 1.00 55.41 112 LEU A N 1
ATOM 859 C CA . LEU A 1 112 ? -21.049 -2.381 -10.154 1.00 55.41 112 LEU A CA 1
ATOM 860 C C . LEU A 1 112 ? -22.016 -3.389 -9.470 1.00 55.41 112 LEU A C 1
ATOM 862 O O . LEU A 1 112 ? -21.767 -3.873 -8.370 1.00 55.41 112 LEU A O 1
ATOM 866 N N . GLU A 1 113 ? -23.192 -3.615 -10.058 1.00 55.12 113 GLU A N 1
ATOM 867 C CA . GLU A 1 113 ? -24.335 -4.271 -9.405 1.00 55.12 113 GLU A CA 1
ATOM 868 C C . GLU A 1 113 ? -24.474 -5.755 -9.782 1.00 55.12 113 GLU A C 1
ATOM 870 O O . GLU A 1 113 ? -25.069 -6.509 -9.021 1.00 55.12 113 GLU A O 1
ATOM 875 N N . ASP A 1 114 ? -23.795 -6.215 -10.840 1.00 53.44 114 ASP A N 1
ATOM 876 C CA . ASP A 1 114 ? -23.805 -7.633 -11.249 1.00 53.44 114 ASP A CA 1
ATOM 877 C C . ASP A 1 114 ? -22.573 -8.434 -10.791 1.00 53.44 114 ASP A C 1
ATOM 879 O O . ASP A 1 114 ? -22.506 -9.651 -10.966 1.00 53.44 114 ASP A O 1
ATOM 883 N N . ALA A 1 115 ? -21.580 -7.788 -10.173 1.00 55.69 115 ALA A N 1
ATOM 884 C CA . ALA A 1 115 ? -20.479 -8.502 -9.534 1.00 55.69 115 ALA A CA 1
ATOM 885 C C . ALA A 1 115 ? -20.885 -8.855 -8.099 1.00 55.69 115 ALA A C 1
ATOM 887 O O . ALA A 1 115 ? -20.592 -8.123 -7.154 1.00 55.69 115 ALA A O 1
ATOM 888 N N . THR A 1 116 ? -21.544 -10.003 -7.927 1.00 57.50 116 THR A N 1
ATOM 889 C CA . THR A 1 116 ? -21.885 -10.559 -6.604 1.00 57.50 116 THR A CA 1
ATOM 890 C C . THR A 1 116 ? -20.650 -10.826 -5.736 1.00 57.50 116 THR A C 1
ATOM 892 O O . THR A 1 116 ? -20.779 -11.038 -4.532 1.00 57.50 116 THR A O 1
ATOM 895 N N . GLU A 1 117 ? -19.445 -10.788 -6.316 1.00 71.50 117 GLU A N 1
ATOM 896 C CA . GLU A 1 117 ? -18.192 -11.015 -5.610 1.00 71.50 117 GLU A CA 1
ATOM 897 C C . GLU A 1 117 ? -17.037 -10.183 -6.201 1.00 71.50 117 GLU A C 1
ATOM 899 O O . GLU A 1 117 ? -16.624 -10.361 -7.348 1.00 71.50 117 GLU A O 1
ATOM 904 N N . TYR A 1 118 ? -16.480 -9.266 -5.403 1.00 73.19 118 TYR A N 1
ATOM 905 C CA . TYR A 1 118 ? -15.254 -8.548 -5.756 1.00 73.19 118 TYR A CA 1
ATOM 906 C C . TYR A 1 118 ? -14.041 -9.359 -5.346 1.00 73.19 118 TYR A C 1
ATOM 908 O O . TYR A 1 118 ? -13.780 -9.561 -4.159 1.00 73.19 118 TYR A O 1
ATOM 916 N N . THR A 1 119 ? -13.236 -9.743 -6.328 1.00 79.44 119 THR A N 1
ATOM 917 C CA . THR A 1 119 ? -11.934 -10.331 -6.044 1.00 79.44 119 THR A CA 1
ATOM 918 C C . THR A 1 119 ? -10.940 -9.229 -5.686 1.00 79.44 119 THR A C 1
ATOM 920 O O . THR A 1 119 ? -10.565 -8.409 -6.523 1.00 79.44 119 THR A O 1
ATOM 923 N N . GLN A 1 120 ? -10.511 -9.200 -4.423 1.00 81.88 120 GLN A N 1
ATOM 924 C CA . GLN A 1 120 ? -9.462 -8.290 -3.970 1.00 81.88 120 GLN A CA 1
ATOM 925 C C . GLN A 1 120 ? -8.097 -8.799 -4.429 1.00 81.88 120 GLN A C 1
ATOM 927 O O . GLN A 1 120 ? -7.680 -9.897 -4.063 1.00 81.88 120 GLN A O 1
ATOM 932 N N . ILE A 1 121 ? -7.404 -7.973 -5.207 1.00 85.25 121 ILE A N 1
ATOM 933 C CA . ILE A 1 121 ? -6.044 -8.229 -5.674 1.00 85.25 121 ILE A CA 1
ATOM 934 C C . ILE A 1 121 ? -5.170 -7.092 -5.168 1.00 85.25 121 ILE A C 1
ATOM 936 O O . ILE A 1 121 ? -5.465 -5.917 -5.400 1.00 85.25 121 ILE A O 1
ATOM 940 N N . TYR A 1 122 ? -4.090 -7.439 -4.480 1.00 84.81 122 TYR A N 1
ATOM 941 C CA . TYR A 1 122 ? -3.035 -6.490 -4.153 1.00 84.81 122 TYR A CA 1
ATOM 942 C C . TYR A 1 122 ? -1.977 -6.602 -5.232 1.00 84.81 122 TYR A C 1
ATOM 944 O O . TYR A 1 122 ? -1.479 -7.696 -5.473 1.00 84.81 122 TYR A O 1
ATOM 952 N N . PHE A 1 123 ? -1.645 -5.498 -5.887 1.00 91.00 123 PHE A N 1
ATOM 953 C CA . PHE A 1 123 ? -0.628 -5.482 -6.927 1.00 91.00 123 PHE A CA 1
ATOM 954 C C . PHE A 1 123 ? 0.326 -4.316 -6.724 1.00 91.00 123 PHE A C 1
ATOM 956 O O . PHE A 1 123 ? -0.037 -3.299 -6.127 1.00 91.00 123 PHE A O 1
ATOM 963 N N . ASP A 1 124 ? 1.537 -4.484 -7.231 1.0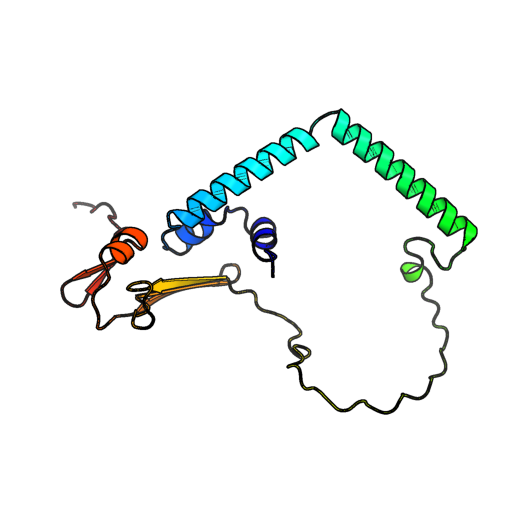0 89.69 124 ASP A N 1
ATOM 964 C CA . ASP A 1 124 ? 2.571 -3.461 -7.238 1.00 89.69 124 ASP A CA 1
ATOM 965 C C . ASP A 1 124 ? 3.449 -3.625 -8.488 1.00 89.69 124 ASP A C 1
ATOM 967 O O . ASP A 1 124 ? 3.503 -4.707 -9.089 1.00 89.69 124 ASP A O 1
ATOM 971 N N . ILE A 1 125 ? 4.082 -2.531 -8.913 1.00 91.62 125 ILE A N 1
ATOM 972 C CA . ILE A 1 125 ? 4.897 -2.481 -10.131 1.00 91.62 125 ILE A CA 1
ATOM 973 C C . ILE A 1 125 ? 6.259 -1.857 -9.860 1.00 91.62 125 ILE A C 1
ATOM 975 O O . ILE A 1 125 ? 6.364 -0.834 -9.189 1.00 91.62 125 ILE A O 1
ATOM 979 N N . GLU A 1 126 ? 7.285 -2.427 -10.484 1.00 89.44 126 GLU A N 1
ATOM 980 C CA . GLU A 1 126 ? 8.603 -1.805 -10.585 1.00 89.44 126 GLU A CA 1
ATOM 981 C C . GLU A 1 126 ? 8.783 -1.236 -11.992 1.00 89.44 126 GLU A C 1
ATOM 983 O O . GLU A 1 126 ? 8.319 -1.820 -12.977 1.00 89.44 126 GLU A O 1
ATOM 988 N N . ALA A 1 127 ? 9.452 -0.091 -12.098 1.00 91.75 127 ALA A N 1
ATOM 989 C CA . ALA A 1 127 ? 9.654 0.604 -13.364 1.00 91.75 127 ALA A CA 1
ATOM 990 C C . ALA A 1 127 ? 11.076 1.157 -13.500 1.00 91.75 127 ALA A C 1
ATOM 992 O O . ALA A 1 127 ? 11.783 1.375 -12.517 1.00 91.75 127 ALA A O 1
ATOM 993 N N . THR A 1 128 ? 11.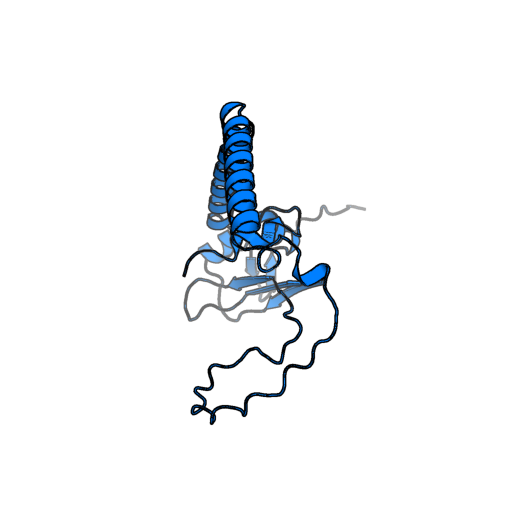478 1.475 -14.731 1.00 90.88 128 THR A N 1
ATOM 994 C CA . THR A 1 128 ? 12.804 2.043 -15.031 1.00 90.88 128 THR A CA 1
ATOM 995 C C . THR A 1 128 ? 13.019 3.454 -14.467 1.00 90.88 128 THR A C 1
ATOM 997 O O . THR A 1 128 ? 14.151 3.942 -14.411 1.00 90.88 128 THR A O 1
ATOM 1000 N N . GLY A 1 129 ? 11.951 4.127 -14.032 1.00 89.75 129 GLY A 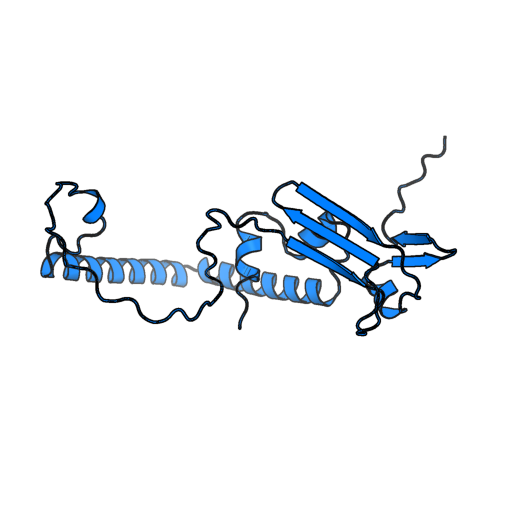N 1
ATOM 1001 C CA . GLY A 1 129 ? 11.962 5.469 -13.454 1.00 89.75 129 GLY A CA 1
ATOM 1002 C C . GLY A 1 129 ? 10.546 5.998 -13.200 1.00 89.75 129 GLY A C 1
ATOM 1003 O O . GLY A 1 129 ? 9.573 5.255 -13.281 1.00 89.75 129 GLY A O 1
ATOM 1004 N N . LEU A 1 130 ? 10.433 7.297 -12.906 1.00 89.62 130 LEU A N 1
ATOM 1005 C CA . LEU A 1 130 ? 9.155 7.986 -12.642 1.00 89.62 130 LEU A CA 1
ATOM 1006 C C . LEU A 1 130 ? 8.629 8.788 -13.850 1.00 89.62 130 LEU A C 1
ATOM 1008 O O . LEU A 1 130 ? 7.661 9.538 -13.726 1.00 89.62 130 LEU A O 1
ATOM 1012 N N . SER A 1 131 ? 9.290 8.689 -15.007 1.00 90.00 131 SER A N 1
ATOM 1013 C CA . SER A 1 131 ? 8.884 9.407 -16.219 1.00 90.00 131 SER A CA 1
ATOM 1014 C C . SER A 1 131 ? 7.664 8.743 -16.855 1.00 90.00 131 SER A C 1
ATOM 1016 O O . SER A 1 131 ? 7.483 7.532 -16.769 1.00 90.00 131 SER A O 1
ATOM 1018 N N . ARG A 1 132 ? 6.869 9.509 -17.612 1.00 88.56 132 ARG A N 1
ATOM 1019 C CA . ARG A 1 132 ? 5.801 8.953 -18.467 1.00 88.56 132 ARG A CA 1
ATOM 1020 C C . ARG A 1 132 ? 6.330 8.036 -19.578 1.00 88.56 132 ARG A C 1
ATOM 1022 O O . ARG A 1 132 ? 5.550 7.320 -20.188 1.00 88.56 132 ARG A O 1
ATOM 1029 N N . THR A 1 133 ? 7.632 8.094 -19.852 1.00 89.50 133 THR A N 1
ATOM 1030 C CA . THR A 1 133 ? 8.343 7.245 -20.820 1.00 89.50 133 THR A CA 1
ATOM 1031 C C . THR A 1 133 ? 9.033 6.040 -20.169 1.00 89.50 133 THR A C 1
ATOM 1033 O O . THR A 1 133 ? 9.712 5.276 -20.855 1.00 89.50 133 THR A O 1
ATOM 1036 N N . SER A 1 134 ? 8.912 5.878 -18.848 1.00 91.12 134 S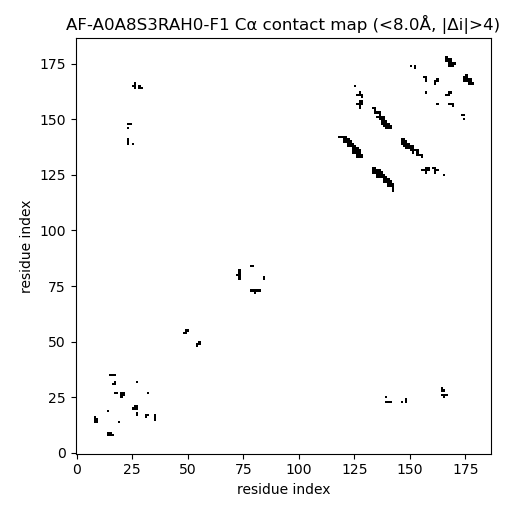ER A N 1
ATOM 1037 C CA . SER A 1 134 ? 9.488 4.744 -18.128 1.00 91.12 134 SER A CA 1
ATOM 1038 C C . SER A 1 134 ? 8.752 3.447 -18.463 1.00 91.12 134 SER A C 1
ATOM 1040 O O . SER A 1 134 ? 7.545 3.442 -18.694 1.00 91.12 134 SER A O 1
ATOM 1042 N N . HIS A 1 135 ? 9.498 2.346 -18.493 1.00 90.62 135 HIS A N 1
ATOM 1043 C CA . HIS A 1 135 ? 8.972 1.014 -18.778 1.00 90.62 135 HIS A CA 1
ATOM 1044 C C . HIS A 1 135 ? 8.759 0.252 -17.473 1.00 90.62 135 HIS A C 1
ATOM 1046 O O . HIS A 1 135 ? 9.502 0.456 -16.514 1.00 90.62 135 HIS A O 1
ATOM 1052 N N . ILE A 1 136 ? 7.765 -0.634 -17.445 1.00 91.50 136 ILE A N 1
ATOM 1053 C CA . ILE A 1 136 ? 7.564 -1.575 -16.339 1.00 91.50 136 ILE A CA 1
ATOM 1054 C C . ILE A 1 136 ? 8.627 -2.672 -16.452 1.00 91.50 136 ILE A C 1
ATOM 1056 O O . ILE A 1 136 ? 8.821 -3.224 -17.531 1.00 91.50 136 ILE A O 1
ATOM 1060 N N . THR A 1 137 ? 9.307 -2.977 -15.349 1.00 88.62 137 THR A N 1
ATOM 1061 C CA . THR A 1 137 ? 10.347 -4.017 -15.259 1.00 88.62 137 THR A CA 1
ATOM 1062 C C . THR A 1 137 ? 9.879 -5.241 -14.478 1.00 88.62 137 THR A C 1
ATOM 1064 O O . THR A 1 137 ? 10.370 -6.343 -14.714 1.00 88.62 137 THR A O 1
ATOM 1067 N N . GLN A 1 138 ? 8.925 -5.076 -13.558 1.00 87.81 138 GLN A N 1
ATOM 1068 C CA . GLN A 1 138 ? 8.301 -6.175 -12.821 1.00 87.81 138 GLN A CA 1
ATOM 1069 C C . GLN A 1 138 ? 6.838 -5.844 -12.520 1.00 87.81 138 GLN A C 1
ATOM 1071 O O . GLN A 1 138 ? 6.505 -4.698 -12.217 1.00 87.81 138 GLN A O 1
ATOM 1076 N N . LEU A 1 139 ? 5.982 -6.861 -12.571 1.00 90.25 139 LEU A N 1
ATOM 1077 C CA . LEU A 1 139 ? 4.599 -6.806 -12.108 1.00 90.25 139 LEU A CA 1
ATOM 1078 C C . LEU A 1 139 ? 4.377 -7.939 -11.110 1.00 90.25 139 LEU A C 1
ATOM 1080 O O . LEU A 1 139 ? 4.618 -9.103 -11.439 1.00 90.25 139 LEU A O 1
ATOM 1084 N N . SER A 1 140 ? 3.872 -7.595 -9.928 1.00 88.31 140 SER A N 1
ATOM 1085 C CA . SER A 1 140 ? 3.508 -8.568 -8.901 1.00 88.31 140 SER A CA 1
ATOM 1086 C C . SER A 1 140 ? 2.070 -8.358 -8.457 1.00 88.31 140 SER A C 1
ATOM 1088 O O . SER A 1 140 ? 1.621 -7.225 -8.292 1.00 88.31 140 SER A O 1
ATOM 1090 N N . ALA A 1 141 ? 1.352 -9.452 -8.237 1.00 89.25 141 ALA A N 1
ATOM 1091 C CA . ALA A 1 141 ? -0.010 -9.459 -7.739 1.00 89.25 141 ALA A CA 1
ATOM 1092 C C . ALA A 1 141 ? -0.224 -10.635 -6.777 1.00 89.25 141 ALA A C 1
ATOM 1094 O O . ALA A 1 141 ? 0.334 -11.713 -6.966 1.00 89.25 141 ALA A O 1
ATOM 1095 N N . ILE A 1 142 ? -1.042 -10.437 -5.748 1.00 87.12 142 ILE A N 1
ATOM 1096 C CA . ILE A 1 142 ? -1.423 -11.475 -4.789 1.00 87.12 142 ILE A CA 1
ATOM 1097 C C . ILE A 1 142 ? -2.923 -11.416 -4.500 1.00 87.12 142 ILE A C 1
ATOM 1099 O O . ILE A 1 142 ? -3.509 -10.337 -4.340 1.00 87.12 142 ILE A O 1
ATOM 1103 N N . ARG A 1 143 ? -3.534 -12.597 -4.416 1.00 86.75 143 ARG A N 1
ATOM 1104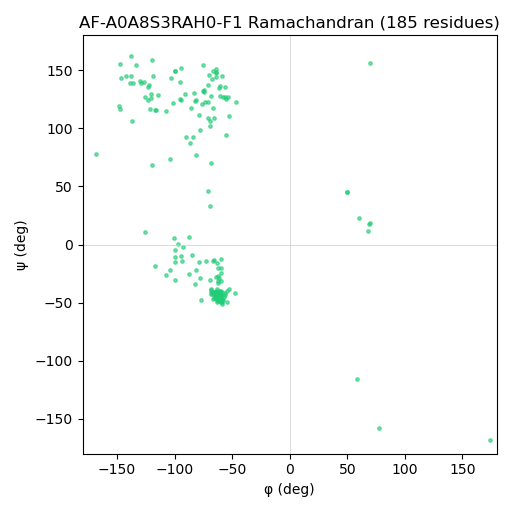 C CA . ARG A 1 143 ? -4.933 -12.822 -4.053 1.00 86.75 143 ARG A CA 1
ATOM 1105 C C . ARG A 1 143 ? -4.998 -14.007 -3.090 1.00 86.75 143 ARG A C 1
ATOM 1107 O O . ARG A 1 143 ? -4.854 -15.151 -3.502 1.00 86.75 143 ARG A O 1
ATOM 1114 N N . GLY A 1 144 ? -5.244 -13.749 -1.807 1.00 82.56 144 GLY A N 1
ATOM 1115 C CA . GLY A 1 144 ? -5.214 -14.815 -0.799 1.00 82.56 144 GLY A CA 1
ATOM 1116 C C . GLY A 1 144 ? -3.841 -15.497 -0.767 1.00 82.56 144 GLY A C 1
ATOM 1117 O O . GLY A 1 144 ? -2.852 -14.843 -0.446 1.00 82.56 144 GLY A O 1
ATOM 1118 N N . GLU A 1 145 ? -3.793 -16.783 -1.121 1.00 81.25 145 GLU A N 1
ATOM 1119 C CA . GLU A 1 145 ? -2.559 -17.583 -1.222 1.00 81.25 145 GLU A CA 1
ATOM 1120 C C . GLU A 1 145 ? -1.974 -17.629 -2.648 1.00 81.25 145 GLU A C 1
ATOM 1122 O O . GLU A 1 145 ? -0.844 -18.075 -2.842 1.00 81.25 145 GLU A O 1
ATOM 1127 N N . GLU A 1 146 ? -2.713 -17.149 -3.652 1.00 84.25 146 GLU A N 1
ATOM 1128 C CA . GLU A 1 146 ? -2.270 -17.125 -5.047 1.00 84.25 146 GLU A CA 1
ATOM 1129 C C . GLU A 1 146 ? -1.359 -15.918 -5.287 1.00 84.25 146 GLU A C 1
ATOM 1131 O O . GLU A 1 146 ? -1.753 -14.773 -5.050 1.00 84.25 146 GLU A O 1
ATOM 1136 N N . MET A 1 147 ? -0.148 -16.163 -5.792 1.00 87.81 147 MET A N 1
ATOM 1137 C CA . MET A 1 147 ? 0.838 -15.128 -6.102 1.00 87.81 147 MET A CA 1
ATOM 1138 C C . MET A 1 147 ? 1.257 -15.196 -7.569 1.00 87.81 147 MET A C 1
ATOM 1140 O O . MET A 1 147 ? 1.580 -16.258 -8.097 1.00 87.81 147 MET A O 1
ATOM 1144 N N . PHE A 1 148 ? 1.316 -14.030 -8.199 1.00 88.19 148 PHE A N 1
ATOM 1145 C CA . PHE A 1 148 ? 1.877 -13.809 -9.520 1.00 88.19 148 PHE A CA 1
ATOM 1146 C C . PHE A 1 148 ? 3.013 -12.793 -9.402 1.00 88.19 148 PHE A C 1
ATOM 1148 O O . PHE A 1 148 ? 2.839 -11.738 -8.802 1.00 88.19 148 PHE A O 1
ATOM 1155 N N . SER A 1 149 ? 4.182 -13.101 -9.954 1.00 88.75 149 SER A N 1
ATOM 1156 C CA . SER A 1 149 ? 5.319 -12.179 -10.004 1.00 88.75 149 SER A CA 1
ATOM 1157 C C . SER A 1 149 ? 6.112 -12.470 -11.266 1.00 88.75 149 SER A C 1
ATOM 1159 O O . SER A 1 149 ? 6.567 -13.598 -11.462 1.00 88.75 149 SER A O 1
ATOM 1161 N N . THR A 1 150 ? 6.219 -11.482 -12.152 1.00 85.62 150 THR A N 1
ATOM 1162 C CA . THR A 1 150 ? 6.895 -11.646 -13.441 1.00 85.62 150 THR A CA 1
ATOM 1163 C C . THR A 1 150 ? 7.758 -10.444 -13.783 1.00 85.62 150 THR A C 1
ATOM 1165 O O . THR A 1 150 ? 7.401 -9.300 -13.488 1.00 85.62 150 THR A O 1
ATOM 1168 N N . TYR A 1 151 ? 8.886 -10.716 -14.432 1.00 86.69 151 TYR A N 1
ATOM 1169 C CA . TYR A 1 151 ? 9.790 -9.701 -14.955 1.00 86.69 151 TYR A CA 1
ATOM 1170 C C . TYR A 1 151 ? 9.483 -9.432 -16.425 1.00 86.69 151 TYR A C 1
ATOM 1172 O O . TYR A 1 151 ? 9.226 -10.354 -17.200 1.00 86.69 151 TYR A O 1
ATOM 1180 N N . VAL A 1 152 ? 9.535 -8.161 -16.808 1.00 86.19 152 VAL A N 1
ATOM 1181 C CA . VAL A 1 152 ? 9.303 -7.706 -18.178 1.00 86.19 152 VAL A CA 1
ATOM 1182 C C . VAL A 1 152 ? 10.602 -7.123 -18.707 1.00 86.19 152 VAL A C 1
ATOM 1184 O O . VAL A 1 152 ? 11.213 -6.273 -18.063 1.00 86.19 152 VAL A O 1
ATOM 1187 N N . LEU A 1 153 ? 11.029 -7.590 -19.881 1.00 83.19 153 LEU A N 1
ATOM 1188 C CA . LEU A 1 153 ? 12.223 -7.070 -20.531 1.00 83.19 153 LEU A CA 1
ATOM 1189 C C . LEU A 1 153 ? 11.938 -5.679 -21.105 1.00 83.19 153 LEU A C 1
ATOM 1191 O O . LEU A 1 153 ? 11.048 -5.507 -21.938 1.00 83.19 153 LEU A O 1
ATOM 1195 N N . GLN A 1 154 ? 12.717 -4.696 -20.679 1.00 79.88 154 GLN A N 1
ATOM 1196 C CA . GLN A 1 154 ? 12.636 -3.323 -21.155 1.00 79.88 154 GLN A CA 1
ATOM 1197 C C . GLN A 1 154 ? 13.624 -3.048 -22.298 1.00 79.88 154 GLN A C 1
ATOM 1199 O O . GLN A 1 154 ? 14.707 -3.625 -22.358 1.00 79.88 154 GLN A O 1
ATOM 1204 N N . SER A 1 155 ? 13.278 -2.098 -23.171 1.00 81.50 155 SER A N 1
ATOM 1205 C CA . SER A 1 155 ? 14.175 -1.595 -24.226 1.00 81.50 155 SER A CA 1
ATOM 1206 C C . SER A 1 155 ? 14.979 -0.360 -23.804 1.00 81.50 155 SER A C 1
ATOM 1208 O O . SER A 1 155 ? 15.769 0.153 -24.592 1.00 81.50 155 SER A O 1
ATOM 1210 N N . CYS A 1 156 ? 14.761 0.152 -22.589 1.00 81.56 156 CYS A N 1
ATOM 1211 C CA . CYS A 1 156 ? 15.426 1.346 -22.073 1.00 81.56 156 CYS A CA 1
ATOM 1212 C C . CYS A 1 156 ? 16.234 1.049 -20.807 1.00 81.56 156 CYS A C 1
ATOM 1214 O O . CYS A 1 156 ? 15.952 0.103 -20.072 1.00 81.56 156 CYS A O 1
ATOM 1216 N N . GLU A 1 157 ? 17.204 1.905 -20.507 1.00 84.69 157 GLU A N 1
ATOM 1217 C CA . GLU A 1 157 ? 17.982 1.790 -19.276 1.00 84.69 157 GLU A CA 1
ATOM 1218 C C . GLU A 1 157 ? 17.126 2.048 -18.028 1.00 84.69 157 GLU A C 1
ATOM 1220 O O . GLU A 1 157 ? 16.168 2.829 -18.040 1.00 84.69 157 GLU A O 1
ATOM 1225 N N . ILE A 1 158 ? 17.492 1.383 -16.931 1.00 86.88 158 ILE A N 1
ATOM 1226 C CA . ILE A 1 158 ? 16.955 1.660 -15.599 1.00 86.88 158 ILE A CA 1
ATOM 1227 C C . ILE A 1 158 ? 17.734 2.846 -15.040 1.00 86.88 158 ILE A C 1
ATOM 1229 O O . ILE A 1 158 ? 18.958 2.799 -14.939 1.00 86.88 158 ILE A O 1
ATOM 1233 N N . THR A 1 159 ? 17.033 3.913 -14.660 1.00 89.31 159 THR A N 1
ATOM 1234 C CA . THR A 1 159 ? 17.677 5.071 -14.028 1.00 89.31 159 THR A CA 1
ATOM 1235 C C . THR A 1 159 ? 18.399 4.646 -12.749 1.00 89.31 159 THR A C 1
ATOM 1237 O O . THR A 1 159 ? 17.907 3.794 -12.011 1.00 89.31 159 THR A O 1
ATOM 1240 N N . SER A 1 160 ? 19.539 5.266 -12.433 1.00 87.06 160 SER A N 1
ATOM 1241 C CA . SER A 1 160 ? 20.337 4.920 -11.244 1.00 87.06 160 SER A CA 1
ATOM 1242 C C . SER A 1 160 ? 19.516 4.929 -9.950 1.00 87.06 160 SER A C 1
ATOM 1244 O O . SER A 1 160 ? 19.654 4.034 -9.120 1.00 87.06 160 SER A O 1
ATOM 1246 N N . LYS A 1 161 ? 18.591 5.889 -9.810 1.00 86.50 161 LYS A N 1
ATOM 1247 C CA . LYS A 1 161 ? 17.681 5.965 -8.661 1.00 86.50 161 LYS A CA 1
ATOM 1248 C C . LYS A 1 161 ? 16.662 4.824 -8.628 1.00 86.50 161 LYS A C 1
ATOM 1250 O O . LYS A 1 161 ? 16.370 4.317 -7.550 1.00 86.50 161 LYS A O 1
ATOM 1255 N N . ALA A 1 162 ? 16.123 4.418 -9.777 1.00 85.88 162 ALA A N 1
ATOM 1256 C CA . ALA A 1 162 ? 15.229 3.266 -9.848 1.00 85.88 162 ALA A CA 1
ATOM 1257 C C . ALA A 1 162 ? 15.985 1.966 -9.554 1.00 85.88 162 ALA A C 1
ATOM 1259 O O . ALA A 1 162 ? 15.506 1.163 -8.764 1.00 85.88 162 ALA A O 1
ATOM 1260 N N . ALA A 1 163 ? 17.193 1.784 -10.089 1.00 86.50 163 ALA A N 1
ATOM 1261 C CA . ALA A 1 163 ? 18.025 0.617 -9.794 1.00 86.50 163 ALA A CA 1
ATOM 1262 C C . ALA A 1 163 ? 18.347 0.506 -8.292 1.00 86.50 163 ALA A C 1
ATOM 1264 O O . ALA A 1 163 ? 18.229 -0.569 -7.714 1.00 86.50 163 ALA A O 1
ATOM 1265 N N . GLU A 1 164 ? 18.670 1.626 -7.634 1.00 84.31 164 GLU A N 1
ATOM 1266 C CA . GLU A 1 164 ? 18.900 1.688 -6.182 1.00 84.31 164 GLU A CA 1
ATOM 1267 C C . GLU A 1 164 ? 17.658 1.279 -5.371 1.00 84.31 164 GLU A C 1
ATOM 1269 O O . GLU A 1 164 ? 17.772 0.573 -4.372 1.00 84.31 164 GLU A O 1
ATOM 1274 N N . ILE A 1 165 ? 16.466 1.724 -5.784 1.00 83.00 165 ILE A N 1
ATOM 1275 C CA . ILE A 1 165 ? 15.213 1.462 -5.057 1.00 83.00 165 ILE A CA 1
ATOM 1276 C C . ILE A 1 165 ? 14.720 0.035 -5.293 1.00 83.00 165 ILE A C 1
ATOM 1278 O O . ILE A 1 165 ? 14.350 -0.643 -4.337 1.00 83.00 165 ILE A O 1
ATOM 1282 N N . THR A 1 166 ? 14.694 -0.398 -6.549 1.00 80.69 166 THR A N 1
ATOM 1283 C CA . THR A 1 166 ? 14.133 -1.689 -6.979 1.00 80.69 166 THR A CA 1
ATOM 1284 C C . THR A 1 166 ? 15.116 -2.841 -6.773 1.00 80.69 166 THR A C 1
ATOM 1286 O O . THR A 1 166 ? 14.721 -4.001 -6.700 1.00 80.69 166 THR A O 1
ATOM 1289 N N . GLY A 1 167 ? 16.415 -2.538 -6.688 1.00 79.75 167 GLY A N 1
ATOM 1290 C CA . GLY A 1 167 ? 17.474 -3.538 -6.728 1.00 79.75 167 GLY A CA 1
ATOM 1291 C C . GLY A 1 167 ? 17.609 -4.208 -8.098 1.00 79.75 167 GLY A C 1
ATOM 1292 O O . GLY A 1 167 ? 18.284 -5.226 -8.203 1.00 79.75 167 GLY A O 1
ATOM 1293 N N . LEU A 1 168 ? 16.970 -3.695 -9.149 1.00 82.25 168 LEU A N 1
ATOM 1294 C CA . LEU A 1 168 ? 17.059 -4.266 -10.487 1.00 82.25 168 LEU A CA 1
ATOM 1295 C C . LEU A 1 168 ? 18.200 -3.617 -11.259 1.00 82.25 168 LEU A C 1
ATOM 1297 O O . LEU A 1 168 ? 18.297 -2.394 -11.359 1.00 82.25 168 LEU A O 1
ATOM 1301 N N . THR A 1 169 ? 19.049 -4.452 -11.846 1.00 78.12 169 THR A N 1
ATOM 1302 C CA . THR A 1 169 ? 20.093 -4.012 -12.773 1.00 78.12 169 THR A CA 1
ATOM 1303 C C . THR A 1 169 ? 19.868 -4.651 -14.133 1.00 78.12 169 THR A C 1
ATOM 1305 O O . THR A 1 169 ? 19.379 -5.774 -14.234 1.00 78.12 169 THR A O 1
ATOM 1308 N N . PHE A 1 170 ? 20.188 -3.918 -15.196 1.00 74.56 170 PHE A N 1
ATOM 1309 C CA . PHE A 1 170 ? 20.079 -4.407 -16.565 1.00 74.56 170 PHE A CA 1
ATOM 1310 C C . PHE A 1 170 ? 21.471 -4.461 -17.181 1.00 74.56 170 PHE A C 1
ATOM 1312 O O . PHE A 1 170 ? 22.126 -3.430 -17.314 1.00 74.56 170 PHE A O 1
ATOM 1319 N N . GLN A 1 171 ? 21.939 -5.662 -17.512 1.00 71.75 171 GLN A N 1
ATOM 1320 C CA . GLN A 1 171 ? 23.248 -5.888 -18.127 1.00 71.75 171 GLN A CA 1
ATOM 1321 C C . GLN A 1 171 ? 23.114 -6.948 -19.219 1.00 71.75 171 GLN A C 1
ATOM 1323 O O . GLN A 1 171 ? 22.414 -7.938 -19.032 1.00 71.75 171 GLN A O 1
ATOM 1328 N N . ASN A 1 172 ? 23.783 -6.764 -20.361 1.00 64.94 172 ASN A N 1
ATOM 1329 C CA . ASN A 1 172 ? 23.822 -7.752 -21.451 1.00 64.94 172 ASN A CA 1
ATOM 1330 C C . ASN A 1 172 ? 22.431 -8.276 -21.862 1.00 64.94 172 ASN A C 1
ATOM 1332 O O . ASN A 1 172 ? 22.223 -9.479 -22.013 1.00 64.94 172 ASN A O 1
ATOM 1336 N N . ASN A 1 173 ? 21.464 -7.365 -22.005 1.00 68.25 173 ASN A N 1
ATOM 1337 C CA . ASN A 1 173 ? 20.082 -7.684 -22.369 1.00 68.25 173 ASN A CA 1
ATOM 1338 C C . ASN A 1 173 ? 19.356 -8.619 -21.376 1.00 68.25 173 ASN A C 1
ATOM 1340 O O . ASN A 1 173 ? 18.399 -9.295 -21.744 1.00 68.25 173 ASN A O 1
ATOM 1344 N N . SER A 1 174 ? 19.827 -8.670 -20.127 1.00 67.88 174 SER A N 1
ATOM 1345 C CA . SER A 1 174 ? 19.295 -9.500 -19.047 1.00 67.88 174 SER A CA 1
ATOM 1346 C C . SER A 1 174 ? 19.038 -8.650 -17.799 1.00 67.88 174 SER A C 1
ATOM 1348 O O . SER A 1 174 ? 19.822 -7.761 -17.458 1.00 67.88 174 SER A O 1
ATOM 1350 N N . LEU A 1 175 ? 17.918 -8.914 -17.122 1.00 73.06 175 LEU A N 1
ATOM 1351 C CA . LEU A 1 175 ? 17.524 -8.241 -15.885 1.00 73.06 175 LEU A CA 1
ATOM 1352 C C . LEU A 1 175 ? 17.976 -9.069 -14.674 1.00 73.06 175 LEU A C 1
ATOM 1354 O O . LEU A 1 175 ? 17.620 -10.241 -14.560 1.00 73.06 175 LEU A O 1
ATOM 1358 N N . PHE A 1 176 ? 18.729 -8.459 -13.761 1.00 70.81 176 PHE A N 1
ATOM 1359 C CA . PHE A 1 176 ? 19.256 -9.103 -12.560 1.00 70.81 176 PHE A CA 1
ATOM 1360 C C . PHE A 1 176 ? 18.676 -8.448 -11.299 1.00 70.81 176 PHE A C 1
ATOM 1362 O O . PHE A 1 176 ? 18.957 -7.270 -11.044 1.00 70.81 176 PHE A O 1
ATOM 1369 N N . PRO A 1 177 ? 17.897 -9.181 -10.485 1.00 68.69 177 PRO A N 1
ATOM 1370 C CA . PRO A 1 177 ? 17.517 -8.727 -9.155 1.00 68.69 177 PRO A CA 1
ATOM 1371 C C . PRO A 1 177 ? 18.703 -8.836 -8.190 1.00 68.69 177 PRO A C 1
ATOM 1373 O O . PRO A 1 177 ? 19.349 -9.877 -8.094 1.00 68.69 177 PRO A O 1
ATOM 1376 N N . HIS A 1 178 ? 18.962 -7.779 -7.418 1.00 61.41 178 HIS A N 1
ATOM 1377 C CA . HIS A 1 178 ? 20.030 -7.740 -6.412 1.00 61.41 178 HIS A CA 1
ATOM 1378 C C . HIS A 1 178 ? 19.842 -8.777 -5.295 1.00 61.41 178 HIS A C 1
ATOM 1380 O O . HIS A 1 178 ? 20.797 -9.115 -4.597 1.00 61.41 178 HIS A O 1
ATOM 1386 N N . ILE A 1 179 ? 18.620 -9.282 -5.105 1.00 54.41 179 ILE A N 1
ATOM 1387 C CA . ILE A 1 179 ? 18.259 -10.176 -4.005 1.00 54.41 179 ILE A CA 1
ATOM 1388 C C . ILE A 1 179 ? 18.147 -11.610 -4.531 1.00 54.41 179 ILE A C 1
ATOM 1390 O O . ILE A 1 179 ? 17.053 -12.144 -4.689 1.00 54.41 179 ILE A O 1
ATOM 1394 N N . LYS A 1 180 ? 19.302 -12.222 -4.819 1.00 47.44 180 LYS A N 1
ATOM 1395 C CA . LYS A 1 180 ? 19.544 -13.678 -4.752 1.00 47.44 180 LYS A CA 1
ATOM 1396 C C . LYS A 1 180 ? 21.047 -13.965 -4.875 1.00 47.44 180 LYS A C 1
ATOM 1398 O O . LYS A 1 180 ? 21.531 -14.425 -5.901 1.00 47.44 180 LYS A O 1
ATOM 1403 N N . THR A 1 181 ? 21.797 -13.763 -3.797 1.00 34.62 181 THR A N 1
ATOM 1404 C CA . THR A 1 181 ? 22.954 -14.627 -3.526 1.00 34.62 181 THR A CA 1
ATOM 1405 C C . THR A 1 181 ? 22.453 -15.797 -2.687 1.00 34.62 181 THR A C 1
ATOM 1407 O O . THR A 1 181 ? 22.328 -15.717 -1.469 1.00 34.62 181 THR A O 1
ATOM 1410 N N . VAL A 1 182 ? 22.086 -16.890 -3.356 1.00 34.78 182 VAL A N 1
ATOM 1411 C CA . VAL A 1 182 ? 21.965 -18.197 -2.698 1.00 34.78 182 VAL A CA 1
ATOM 1412 C C . VAL A 1 182 ? 23.403 -18.694 -2.489 1.00 34.78 182 VAL A C 1
ATOM 1414 O O . VAL A 1 182 ? 24.189 -18.585 -3.434 1.00 34.78 182 VAL A O 1
ATOM 1417 N N . PRO A 1 183 ? 23.804 -19.179 -1.298 1.00 31.80 183 PRO A N 1
ATOM 1418 C CA . PRO A 1 183 ? 25.149 -19.712 -1.110 1.00 31.80 183 PRO A CA 1
ATOM 1419 C C . PRO A 1 183 ? 25.383 -20.857 -2.100 1.00 31.80 183 PRO A C 1
ATOM 1421 O O . PRO A 1 183 ? 24.581 -21.787 -2.188 1.00 31.80 183 PRO A O 1
ATOM 1424 N N . ALA A 1 184 ? 26.472 -20.770 -2.864 1.00 28.84 184 ALA A N 1
ATOM 1425 C CA . ALA A 1 184 ? 26.918 -21.867 -3.703 1.00 28.84 184 ALA A CA 1
ATOM 1426 C C . ALA A 1 184 ? 27.364 -23.016 -2.789 1.00 28.84 184 ALA A C 1
ATOM 1428 O O . ALA A 1 184 ? 28.308 -22.861 -2.014 1.00 28.84 184 ALA A O 1
ATOM 1429 N N . LEU A 1 185 ? 26.688 -24.161 -2.873 1.00 34.66 185 LEU A N 1
ATOM 1430 C CA . LEU A 1 185 ? 27.266 -25.419 -2.416 1.00 34.66 185 LEU A CA 1
ATOM 1431 C C . LEU A 1 185 ? 28.447 -25.723 -3.346 1.00 34.66 185 LEU A C 1
ATOM 1433 O O . LEU A 1 185 ? 28.253 -26.015 -4.526 1.00 34.66 185 LEU A O 1
ATOM 1437 N N . GLN A 1 186 ? 29.666 -25.591 -2.825 1.00 34.19 186 GLN A N 1
ATOM 1438 C CA . GLN A 1 186 ? 30.816 -26.281 -3.397 1.00 34.19 186 GLN A CA 1
ATOM 1439 C C . GLN A 1 186 ? 30.642 -27.768 -3.082 1.00 34.19 186 GLN A C 1
ATOM 1441 O O . GLN A 1 186 ? 30.478 -28.129 -1.916 1.00 34.19 186 GLN A O 1
ATOM 1446 N N . ASN A 1 187 ? 30.618 -28.589 -4.133 1.00 37.12 187 ASN A N 1
ATOM 1447 C CA . ASN A 1 187 ? 30.860 -30.026 -4.011 1.00 37.12 187 ASN A CA 1
ATOM 1448 C C . ASN A 1 187 ? 32.294 -30.273 -3.539 1.00 37.12 187 ASN A C 1
ATOM 1450 O O . ASN A 1 187 ? 33.183 -29.511 -3.990 1.00 37.12 187 ASN A O 1
#

InterPro domains:
  IPR012337 Ribonuclease H-like superfamily [SSF53098] (120-171)
  IPR036397 Ribonuclease H superfamily [G3DSA:3.30.420.10] (112-184)

Sequence (187 aa):
MQFIAARLANIHIQMSYPGVNVSTGLSPGIYTQKLATLRDLQARKRRAVATTKAAKLRRITLKSNRNQKTSACEIREGTTYKSNAALCDLKEEDINEIPPPSSKPENNAMCLEDATEYTQIYFDIEATGLSRTSHITQLSAIRGEEMFSTYVLQSCEITSKAAEITGLTFQNNSLFPHIKTVPALQN